Protein AF-A0A7W0PL21-F1 (afdb_monomer_lite)

Sequence (213 aa):
MTLGLHPDAVAAAREHTDRRKAAAWACLAGLGQGAIVLFGHLAFPYVRNLLLGPAYLLLLPAIAHLQLRHAGVRGSGATLGTITGVAALLLGVGGELNVDAQPAALFALGMWWWTIGKLWAETGVLSAAFGGLTAGAGTLALLASFVASGLAPLTALNPGIPDLALWDASRCALAAWSVILGLALYRSPGRLPSGRPEAQRANESEEHISLTR

Secondary structure (DSSP, 8-state):
------HHHHHHHHHHHHHHHHHHHHHHHHHHHHHHHHHTTTS-HHHHHHHHHHHHHTTHHHHHHHHHHHHTT-HHHHHHHHHHHHHHHHHHHHHHH-GGGHHHHHHHHHHHHHHHHHHHHHH-SS-HHHHHHHHHHHHHHHHHHHHHHHHHHHHHH-TTSPPP-HHHHHHHHHHHHHHHHHHHHHHSPP-------HHHHHHHHHHHHHTT-

pLDDT: mean 83.42, std 13.41, range [41.03, 97.12]

Structure (mmCIF, N/CA/C/O backbone):
data_AF-A0A7W0PL21-F1
#
_entry.id   AF-A0A7W0PL21-F1
#
loop_
_atom_site.group_PDB
_atom_site.id
_atom_site.type_symbol
_atom_site.l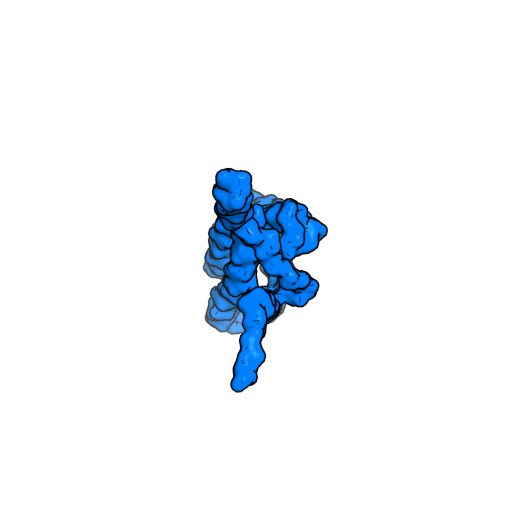abel_atom_id
_atom_site.label_alt_id
_atom_site.label_comp_id
_atom_site.label_asym_id
_atom_site.label_entity_id
_atom_site.label_seq_id
_atom_site.pdbx_PDB_ins_code
_atom_site.Cartn_x
_atom_site.Cartn_y
_atom_site.Cartn_z
_atom_site.occupancy
_atom_site.B_iso_or_equiv
_atom_site.auth_seq_id
_atom_site.auth_comp_id
_atom_site.auth_asym_id
_atom_site.auth_atom_id
_atom_site.pdbx_PDB_model_num
ATOM 1 N N . MET A 1 1 ? -44.825 12.612 13.507 1.00 41.03 1 MET A N 1
ATOM 2 C CA . MET A 1 1 ? -44.293 11.673 14.517 1.00 41.03 1 MET A CA 1
ATOM 3 C C . MET A 1 1 ? -43.038 11.029 13.936 1.00 41.03 1 MET A C 1
ATOM 5 O O . MET A 1 1 ? -43.090 9.958 13.350 1.00 41.03 1 MET A O 1
ATOM 9 N N . THR A 1 2 ? -41.920 11.751 13.953 1.00 46.31 2 THR A N 1
ATOM 10 C CA . THR A 1 2 ? -40.625 11.224 13.511 1.00 46.31 2 THR A CA 1
ATOM 11 C C . THR A 1 2 ? -40.075 10.386 14.652 1.00 46.31 2 THR A C 1
ATOM 13 O O . THR A 1 2 ? -39.764 10.935 15.705 1.00 46.31 2 THR A O 1
ATOM 16 N N . LEU A 1 3 ? -40.019 9.065 14.467 1.00 51.22 3 LEU A N 1
ATOM 17 C CA . LEU A 1 3 ? -39.272 8.162 15.340 1.00 51.22 3 LEU A CA 1
ATOM 18 C C . LEU A 1 3 ? -37.835 8.696 15.418 1.00 51.22 3 LEU A C 1
ATOM 20 O O . LEU A 1 3 ? -37.060 8.551 14.474 1.00 51.22 3 LEU A O 1
ATOM 24 N N . GLY A 1 4 ? -37.522 9.409 16.500 1.00 52.78 4 GLY A N 1
ATOM 25 C CA . GLY A 1 4 ? -36.193 9.939 16.755 1.00 52.78 4 GLY A CA 1
ATOM 26 C C . GLY A 1 4 ? -35.267 8.763 16.999 1.00 52.78 4 GLY A C 1
ATOM 27 O O . GLY A 1 4 ? -35.241 8.215 18.097 1.00 52.78 4 GLY A O 1
ATOM 28 N N . LEU A 1 5 ? -34.557 8.327 15.959 1.00 61.12 5 LEU A N 1
ATOM 29 C CA . LEU A 1 5 ? -33.480 7.361 16.114 1.00 61.12 5 LEU A CA 1
ATOM 30 C C . LEU A 1 5 ? -32.494 7.921 17.141 1.00 61.12 5 LEU A C 1
ATOM 32 O O . LEU A 1 5 ? -32.051 9.064 17.015 1.00 61.12 5 LEU A O 1
ATOM 36 N N . HIS A 1 6 ? -32.177 7.110 18.151 1.00 74.81 6 HIS A N 1
ATOM 37 C CA . HIS A 1 6 ? -31.175 7.433 19.161 1.00 74.81 6 HIS A CA 1
ATOM 38 C C . HIS A 1 6 ? -29.892 7.917 18.455 1.00 74.81 6 HIS A C 1
ATOM 40 O O . HIS A 1 6 ? -29.499 7.294 17.460 1.00 74.81 6 HIS A O 1
ATOM 46 N N . PRO A 1 7 ? -29.233 8.998 18.910 1.00 76.69 7 PRO A N 1
ATOM 47 C CA . PRO A 1 7 ? -28.048 9.557 18.247 1.00 76.69 7 PRO A CA 1
ATOM 48 C C . PRO A 1 7 ? -26.963 8.500 17.975 1.00 76.69 7 PRO A C 1
ATOM 50 O O . PRO A 1 7 ? -26.335 8.508 16.915 1.00 76.69 7 PRO A O 1
ATOM 53 N N . ASP A 1 8 ? -26.839 7.514 18.863 1.00 75.75 8 ASP A N 1
ATOM 54 C CA . ASP A 1 8 ? -25.914 6.385 18.716 1.00 75.75 8 ASP A CA 1
ATOM 55 C C . ASP A 1 8 ? -26.261 5.457 17.541 1.00 75.75 8 ASP A C 1
ATOM 57 O O . ASP A 1 8 ? -25.369 4.947 16.863 1.00 75.75 8 ASP A O 1
ATOM 61 N N . ALA A 1 9 ? -27.550 5.267 17.242 1.00 77.50 9 ALA A N 1
ATOM 62 C CA . ALA A 1 9 ? -27.993 4.469 16.100 1.00 77.50 9 ALA A CA 1
ATOM 63 C C . ALA A 1 9 ? -27.653 5.164 14.771 1.00 77.50 9 ALA A C 1
ATOM 65 O O . ALA A 1 9 ? -27.251 4.512 13.805 1.00 77.50 9 ALA A O 1
ATOM 66 N N . VAL A 1 10 ? -27.753 6.498 14.732 1.00 80.62 10 VAL A N 1
ATOM 67 C CA . VAL A 1 10 ? -27.362 7.304 13.565 1.00 80.62 10 VAL A CA 1
ATOM 68 C C . VAL A 1 10 ? -25.843 7.280 13.374 1.00 80.62 10 VAL A C 1
ATOM 70 O O . VAL A 1 10 ? -25.373 7.127 12.244 1.00 80.62 10 VAL A O 1
ATOM 73 N N . ALA A 1 11 ? -25.071 7.377 14.459 1.00 79.12 11 ALA A N 1
ATOM 74 C CA . ALA A 1 11 ? -23.613 7.284 14.421 1.00 79.12 11 ALA A CA 1
ATOM 75 C C . ALA A 1 11 ? -23.137 5.906 13.926 1.00 79.12 11 ALA A C 1
ATOM 77 O O . ALA A 1 11 ? -22.321 5.834 13.005 1.00 79.12 11 ALA A O 1
ATOM 78 N N . ALA A 1 12 ? -23.714 4.817 14.445 1.00 78.19 12 ALA A N 1
ATOM 79 C CA . ALA A 1 12 ? -23.391 3.454 14.020 1.00 78.19 12 ALA A CA 1
ATOM 80 C C . ALA A 1 12 ? -23.727 3.199 12.538 1.00 78.19 12 ALA A C 1
ATOM 82 O O . ALA A 1 12 ? -22.950 2.572 11.812 1.00 78.19 12 ALA A O 1
ATOM 83 N N . ALA A 1 13 ? -24.863 3.715 12.054 1.00 81.38 13 ALA A N 1
ATOM 84 C CA . ALA A 1 13 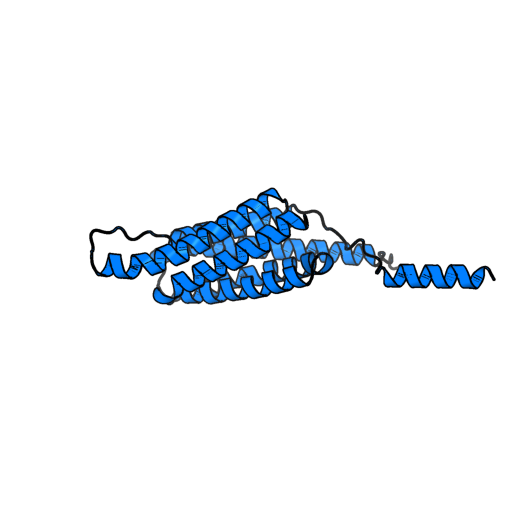? -25.254 3.594 10.650 1.00 81.38 13 ALA A CA 1
ATOM 85 C C . ALA A 1 13 ? -24.300 4.350 9.703 1.00 81.38 13 ALA A C 1
ATOM 87 O O . ALA A 1 13 ? -23.978 3.854 8.615 1.00 81.38 13 ALA A O 1
ATOM 88 N N . ARG A 1 14 ? -23.811 5.528 10.119 1.00 83.69 14 ARG A N 1
ATOM 89 C CA . ARG A 1 14 ? -22.794 6.290 9.376 1.00 83.69 14 ARG A CA 1
ATOM 90 C C . ARG A 1 14 ? -21.457 5.558 9.347 1.00 83.69 14 ARG A C 1
ATOM 92 O O . ARG A 1 14 ? -20.938 5.334 8.258 1.00 83.69 14 ARG A O 1
ATOM 99 N N . GLU A 1 15 ? -20.968 5.084 10.495 1.00 83.25 15 GLU A N 1
ATOM 100 C CA . GLU A 1 15 ? -19.716 4.315 10.581 1.00 83.25 15 GLU A CA 1
ATOM 101 C C . GLU A 1 15 ? -19.746 3.089 9.654 1.00 83.25 15 GLU A C 1
ATOM 103 O O . GLU A 1 15 ? -18.799 2.829 8.909 1.00 83.25 15 GLU A O 1
ATOM 108 N N . HIS A 1 16 ? -20.863 2.355 9.642 1.00 84.44 16 HIS A N 1
ATOM 109 C CA . HIS A 1 16 ? -21.042 1.195 8.767 1.00 84.44 16 HIS A CA 1
ATOM 110 C C . HIS A 1 16 ? -21.011 1.564 7.279 1.00 84.44 16 HIS A C 1
ATOM 112 O O . HIS A 1 16 ? -20.417 0.850 6.465 1.00 84.44 16 HIS A O 1
ATOM 118 N N . THR A 1 17 ? -21.627 2.690 6.916 1.00 87.44 17 THR A N 1
ATOM 119 C CA . THR A 1 17 ? -21.634 3.201 5.539 1.00 87.44 17 THR A CA 1
ATOM 120 C C . THR A 1 17 ? -20.235 3.630 5.102 1.00 87.44 17 THR A C 1
ATOM 122 O O . THR A 1 17 ? -19.786 3.253 4.017 1.00 87.44 17 THR A O 1
ATOM 125 N N . ASP A 1 18 ? -19.521 4.362 5.953 1.00 88.12 18 ASP A N 1
ATOM 126 C CA . ASP A 1 18 ? -18.174 4.852 5.664 1.00 88.12 18 ASP A CA 1
ATOM 127 C C . ASP A 1 18 ? -17.173 3.702 5.553 1.00 88.12 18 ASP A C 1
ATOM 129 O O . ASP A 1 18 ? -16.357 3.678 4.630 1.00 88.12 18 ASP A O 1
ATOM 133 N N . ARG A 1 19 ? -17.307 2.675 6.401 1.00 88.94 19 ARG A N 1
ATOM 134 C CA . ARG A 1 19 ? -16.504 1.449 6.311 1.00 88.94 19 ARG A CA 1
ATOM 135 C C . ARG A 1 19 ? -16.720 0.714 4.992 1.00 88.94 19 ARG A C 1
ATOM 137 O O . ARG A 1 19 ? -15.756 0.281 4.367 1.00 88.94 19 ARG A O 1
ATOM 144 N N . ARG A 1 20 ? -17.972 0.570 4.544 1.00 90.75 20 ARG A N 1
ATOM 145 C CA . ARG A 1 20 ? -18.289 -0.088 3.263 1.00 90.75 20 ARG A CA 1
ATOM 146 C C . ARG A 1 20 ? -17.730 0.680 2.071 1.00 90.75 20 ARG A C 1
ATOM 148 O O . ARG A 1 20 ? -17.204 0.058 1.154 1.00 90.75 20 ARG A O 1
ATOM 155 N N . LYS A 1 21 ? -17.802 2.013 2.098 1.00 91.12 21 LYS A N 1
ATOM 156 C CA . LYS A 1 21 ? -17.182 2.860 1.072 1.00 91.12 21 LYS A CA 1
ATOM 157 C C . LYS A 1 21 ? -15.665 2.689 1.071 1.00 91.12 21 LYS A C 1
ATOM 159 O O . LYS A 1 21 ? -15.096 2.430 0.020 1.00 91.12 21 LYS A O 1
ATOM 164 N N . ALA A 1 22 ? -15.022 2.760 2.236 1.00 91.81 22 ALA A N 1
ATOM 165 C CA . ALA A 1 22 ? -13.583 2.542 2.371 1.00 91.81 22 ALA A CA 1
ATOM 166 C C . ALA A 1 22 ? -13.154 1.157 1.854 1.00 91.81 22 ALA A C 1
ATOM 168 O O . ALA A 1 22 ? -12.173 1.052 1.123 1.00 91.81 22 ALA A O 1
ATOM 169 N N . ALA A 1 23 ? -13.924 0.111 2.169 1.00 92.88 23 ALA A N 1
ATOM 170 C CA . ALA A 1 23 ? -13.702 -1.240 1.663 1.00 92.88 23 ALA A CA 1
ATOM 171 C C . ALA A 1 23 ? -13.807 -1.316 0.131 1.00 92.88 23 ALA A C 1
ATOM 173 O O . ALA A 1 23 ? -12.940 -1.900 -0.515 1.00 92.88 23 ALA A O 1
ATOM 174 N N . ALA A 1 24 ? -14.842 -0.702 -0.452 1.00 94.25 24 ALA A N 1
ATOM 175 C CA . ALA A 1 24 ? -15.025 -0.656 -1.899 1.00 94.25 24 ALA A CA 1
ATOM 176 C C . ALA A 1 24 ? -13.866 0.074 -2.590 1.00 94.25 24 ALA A C 1
ATOM 178 O O . ALA A 1 24 ? -13.326 -0.432 -3.570 1.00 94.25 24 ALA A O 1
ATOM 179 N N . TRP A 1 25 ? -13.439 1.215 -2.045 1.00 95.12 25 TRP A N 1
ATOM 180 C CA . TRP A 1 25 ? -12.309 1.975 -2.574 1.00 95.12 25 TRP A CA 1
ATOM 181 C C . TRP A 1 25 ? -10.986 1.208 -2.485 1.00 95.12 25 TRP A C 1
ATOM 183 O O . TRP A 1 25 ? -10.252 1.175 -3.467 1.00 95.12 25 TRP A O 1
ATOM 193 N N . ALA A 1 26 ? -10.719 0.510 -1.376 1.00 93.56 26 ALA A N 1
ATOM 194 C CA . ALA A 1 26 ? -9.540 -0.350 -1.248 1.00 93.56 26 ALA A CA 1
ATOM 195 C C . ALA A 1 26 ? -9.536 -1.491 -2.283 1.00 93.56 26 ALA A C 1
ATOM 197 O O . ALA A 1 26 ? -8.518 -1.737 -2.930 1.00 93.56 26 ALA A O 1
ATOM 198 N N . CYS A 1 27 ? -10.682 -2.147 -2.499 1.00 94.56 27 CYS A N 1
ATOM 199 C CA . CYS A 1 27 ? -10.810 -3.170 -3.537 1.00 94.56 27 CYS A CA 1
ATOM 200 C C . CYS A 1 27 ? -10.599 -2.591 -4.941 1.00 94.56 27 CYS A C 1
ATOM 202 O O . CYS A 1 27 ? -9.870 -3.180 -5.732 1.00 94.56 27 CYS A O 1
ATOM 204 N N . LEU A 1 28 ? -11.206 -1.440 -5.253 1.00 93.50 28 LEU A N 1
ATOM 205 C CA . LEU A 1 28 ? -11.038 -0.772 -6.546 1.00 93.50 28 LEU A CA 1
ATOM 206 C C . LEU A 1 28 ? -9.585 -0.359 -6.788 1.00 93.50 28 LEU A C 1
ATOM 208 O O . LEU A 1 28 ? -9.090 -0.533 -7.898 1.00 93.50 28 LEU A O 1
ATOM 212 N N . ALA A 1 29 ? -8.890 0.125 -5.758 1.00 92.56 29 ALA A N 1
ATOM 213 C CA . ALA A 1 29 ? -7.469 0.432 -5.843 1.00 92.56 29 ALA A CA 1
ATOM 214 C C . ALA A 1 29 ? -6.644 -0.824 -6.152 1.00 92.56 29 ALA A C 1
ATOM 216 O O . ALA A 1 29 ? -5.856 -0.819 -7.094 1.00 92.56 29 ALA A O 1
ATOM 217 N N . GLY A 1 30 ? -6.883 -1.923 -5.428 1.00 91.38 30 GLY A N 1
ATOM 218 C CA . GLY A 1 30 ? -6.182 -3.187 -5.656 1.00 91.38 30 GLY A CA 1
ATOM 219 C C . GLY A 1 30 ? -6.440 -3.779 -7.042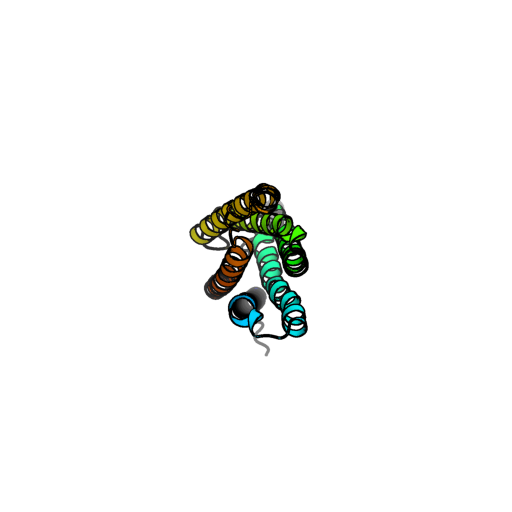 1.00 91.38 30 GLY A C 1
ATOM 220 O O . GLY A 1 30 ? -5.506 -4.212 -7.712 1.00 91.38 30 GLY A O 1
ATOM 221 N N . LEU A 1 31 ? -7.688 -3.739 -7.517 1.00 92.50 31 LEU A N 1
ATOM 222 C CA . LEU A 1 31 ? -8.041 -4.174 -8.870 1.00 92.50 31 LEU A CA 1
ATOM 223 C C . LEU A 1 31 ? -7.428 -3.266 -9.942 1.00 92.50 31 LEU A C 1
ATOM 225 O O . LEU A 1 31 ? -6.925 -3.770 -10.941 1.00 92.50 31 LEU A O 1
ATOM 229 N N . GLY A 1 32 ? -7.433 -1.947 -9.733 1.00 89.81 32 GLY A N 1
ATOM 230 C CA . GLY A 1 32 ? -6.819 -0.984 -10.646 1.00 89.81 32 GLY A CA 1
ATOM 231 C C . GLY A 1 32 ? -5.308 -1.181 -10.757 1.00 89.81 32 GLY A C 1
ATOM 232 O O . GLY A 1 32 ? -4.780 -1.290 -11.860 1.00 89.81 32 GLY A O 1
ATOM 233 N N . GLN A 1 33 ? -4.622 -1.316 -9.621 1.00 88.56 33 GLN A N 1
ATOM 234 C CA . GLN A 1 33 ? -3.190 -1.621 -9.569 1.00 88.56 33 GLN A CA 1
ATOM 235 C C . GLN A 1 33 ? -2.885 -2.976 -10.220 1.00 88.56 33 GLN A C 1
ATOM 237 O O . GLN A 1 33 ? -1.992 -3.067 -11.058 1.00 88.56 33 GLN A O 1
ATOM 242 N N . GLY A 1 34 ? -3.665 -4.016 -9.909 1.00 88.19 34 GLY A N 1
ATOM 243 C CA . GLY A 1 34 ? -3.509 -5.341 -10.510 1.00 88.19 34 GLY A CA 1
ATOM 244 C C . GLY A 1 34 ? -3.717 -5.335 -12.026 1.00 88.19 34 GLY A C 1
ATOM 245 O O . GLY A 1 34 ? -2.941 -5.947 -12.755 1.00 88.19 34 GLY A O 1
ATOM 246 N N . ALA A 1 35 ? -4.708 -4.591 -12.522 1.00 87.69 35 ALA A N 1
ATOM 247 C CA . ALA A 1 35 ? -4.938 -4.430 -13.954 1.00 87.69 35 ALA A CA 1
ATOM 248 C C . ALA A 1 35 ? -3.765 -3.721 -14.647 1.00 87.69 35 ALA A C 1
ATOM 250 O O . ALA A 1 35 ? -3.375 -4.120 -15.742 1.00 87.69 35 ALA A O 1
ATOM 251 N N . ILE A 1 36 ? -3.166 -2.714 -14.004 1.00 86.19 36 ILE A N 1
ATOM 252 C CA . ILE A 1 36 ? -1.974 -2.036 -14.529 1.00 86.19 36 ILE A CA 1
ATOM 253 C C . ILE A 1 36 ? -0.780 -2.994 -14.582 1.00 86.19 36 ILE A C 1
ATOM 255 O O . ILE A 1 36 ? -0.072 -3.016 -15.585 1.00 86.19 36 ILE A O 1
ATOM 259 N N . VAL A 1 37 ? -0.574 -3.822 -13.558 1.00 86.12 37 VAL A N 1
ATOM 260 C CA . VAL A 1 37 ? 0.514 -4.810 -13.551 1.00 86.12 37 VAL A CA 1
ATOM 261 C C . VAL A 1 37 ? 0.323 -5.863 -14.648 1.00 86.12 37 VAL A C 1
ATOM 263 O O . VAL A 1 37 ? 1.256 -6.156 -15.391 1.00 86.12 37 VAL A O 1
ATOM 266 N N . LEU A 1 38 ? -0.887 -6.410 -14.787 1.00 86.06 38 LEU A N 1
ATOM 267 C CA . LEU A 1 38 ? -1.164 -7.508 -15.717 1.00 86.06 38 LEU A CA 1
ATOM 268 C C . LEU A 1 38 ? -1.272 -7.050 -17.175 1.00 86.06 38 LEU A C 1
ATOM 270 O O . LEU A 1 38 ? -0.775 -7.728 -18.071 1.00 86.06 38 LEU A O 1
ATOM 274 N N . PHE A 1 39 ? -1.910 -5.907 -17.426 1.00 83.81 39 PHE A N 1
ATOM 275 C CA . PHE A 1 39 ? -2.270 -5.455 -18.776 1.00 83.81 39 PHE A CA 1
ATOM 276 C C . PHE A 1 39 ? -1.575 -4.156 -19.190 1.00 83.81 39 PHE A C 1
ATOM 278 O O . PHE A 1 39 ? -1.726 -3.716 -20.328 1.00 83.81 39 PHE A O 1
ATOM 285 N N . GLY A 1 40 ? -0.785 -3.533 -18.311 1.00 77.44 40 GLY A N 1
ATOM 286 C CA . GLY A 1 40 ? -0.135 -2.250 -18.591 1.00 77.44 40 GLY A CA 1
ATOM 287 C C . GLY A 1 40 ? 0.865 -2.291 -19.745 1.00 77.44 40 GLY A C 1
ATOM 288 O O . GLY A 1 40 ? 1.127 -1.252 -20.341 1.00 77.44 40 GLY A O 1
ATOM 289 N N . HIS A 1 41 ? 1.387 -3.472 -20.091 1.00 79.06 41 HIS A N 1
ATOM 290 C CA . HIS A 1 41 ? 2.249 -3.673 -21.259 1.00 79.06 41 HIS A CA 1
ATOM 291 C C . HIS A 1 41 ? 1.476 -3.675 -22.592 1.00 79.06 41 HIS A C 1
ATOM 293 O O . HIS A 1 41 ? 2.073 -3.436 -23.637 1.00 79.06 41 HIS A O 1
ATOM 299 N N . LEU A 1 42 ? 0.160 -3.923 -22.561 1.00 82.81 42 LEU A N 1
ATOM 300 C CA . LEU A 1 42 ? -0.726 -3.904 -23.735 1.00 82.81 42 LEU A CA 1
ATOM 301 C C . LEU A 1 42 ? -1.331 -2.516 -23.986 1.00 82.81 42 LEU A C 1
ATOM 303 O O . LEU A 1 42 ? -1.826 -2.238 -25.077 1.00 82.81 42 LEU A O 1
ATOM 307 N N . ALA A 1 43 ? -1.332 -1.652 -22.969 1.00 79.81 43 ALA A N 1
ATOM 308 C CA . ALA A 1 43 ? -1.883 -0.309 -23.047 1.00 79.81 43 ALA A CA 1
ATOM 309 C C . ALA A 1 43 ? -0.865 0.684 -23.620 1.00 79.81 43 ALA A C 1
ATOM 311 O O . ALA A 1 43 ? 0.339 0.586 -23.378 1.00 79.81 43 ALA A O 1
ATOM 312 N N . PHE A 1 44 ? -1.358 1.715 -24.313 1.00 80.88 44 PHE A N 1
ATOM 313 C CA . PHE A 1 44 ? -0.500 2.828 -24.700 1.00 80.88 44 PHE A CA 1
ATOM 314 C C . PHE A 1 44 ? 0.128 3.491 -23.456 1.00 80.88 44 PHE A C 1
ATOM 316 O O . PHE A 1 44 ? -0.579 3.706 -22.462 1.00 80.88 44 PHE A O 1
ATOM 323 N N . PRO A 1 45 ? 1.415 3.894 -23.506 1.00 80.00 45 PRO A N 1
ATOM 324 C CA . PRO A 1 45 ? 2.126 4.450 -22.351 1.00 80.00 45 PRO A CA 1
ATOM 325 C C . PRO A 1 45 ? 1.413 5.633 -21.682 1.00 80.00 45 PRO A C 1
ATOM 327 O O . PRO A 1 45 ? 1.395 5.732 -20.457 1.00 80.00 45 PRO A O 1
ATOM 330 N N . TYR A 1 46 ? 0.769 6.506 -22.465 1.00 79.69 46 TYR A N 1
ATOM 331 C CA . TYR A 1 46 ? 0.034 7.659 -21.935 1.00 79.69 46 TYR A CA 1
ATOM 332 C C . TYR A 1 46 ? -1.230 7.250 -21.161 1.00 79.69 46 TYR A C 1
ATOM 334 O O . TYR A 1 46 ? -1.523 7.840 -20.124 1.00 79.69 46 TYR A O 1
ATOM 342 N N . VAL A 1 47 ? -1.948 6.212 -21.609 1.00 79.75 47 VAL A N 1
ATOM 343 C CA . VAL A 1 47 ? -3.131 5.677 -20.909 1.00 79.75 47 VAL A CA 1
ATOM 344 C C . VAL A 1 47 ? -2.708 5.020 -19.603 1.00 79.75 47 VAL A C 1
ATOM 346 O O . VAL A 1 47 ? -3.305 5.275 -18.561 1.00 79.75 47 VAL A O 1
ATOM 349 N N . ARG A 1 48 ? -1.639 4.219 -19.638 1.00 81.69 48 ARG A N 1
ATOM 350 C CA . ARG A 1 48 ? -1.071 3.595 -18.440 1.00 81.69 48 ARG A CA 1
ATOM 351 C C . ARG A 1 48 ? -0.692 4.649 -17.397 1.00 81.69 48 ARG A C 1
ATOM 353 O O . ARG A 1 48 ? -1.108 4.546 -16.247 1.00 81.69 48 ARG A O 1
ATOM 360 N N . ASN A 1 49 ? 0.040 5.686 -17.804 1.00 80.69 49 ASN A N 1
ATOM 361 C CA . ASN A 1 49 ? 0.481 6.755 -16.906 1.00 80.69 49 ASN A CA 1
ATOM 362 C C . ASN A 1 49 ? -0.691 7.580 -16.349 1.00 80.69 49 ASN A C 1
ATOM 364 O O . ASN A 1 49 ? -0.662 7.960 -15.180 1.00 80.69 49 ASN A O 1
ATOM 368 N N . LEU A 1 50 ? -1.747 7.796 -17.142 1.00 82.06 50 LEU A N 1
ATOM 369 C CA . LEU A 1 50 ? -2.975 8.448 -16.679 1.00 82.06 50 LEU A CA 1
ATOM 370 C C . LEU A 1 50 ? -3.699 7.629 -15.598 1.00 82.06 50 LEU A C 1
ATOM 372 O O . LEU A 1 50 ? -4.275 8.210 -14.683 1.00 82.06 50 LEU A O 1
ATOM 376 N N . LEU A 1 51 ? -3.675 6.296 -15.692 1.00 83.62 51 LEU A N 1
ATOM 377 C CA . LEU A 1 51 ? -4.367 5.396 -14.762 1.00 83.62 51 LEU A CA 1
ATOM 378 C C . LEU A 1 51 ? -3.578 5.113 -13.475 1.00 83.62 51 LEU A C 1
ATOM 380 O O . LEU A 1 51 ? -4.187 4.808 -12.449 1.00 83.62 51 LEU A O 1
ATOM 384 N N . LEU A 1 52 ? -2.249 5.255 -13.506 1.00 83.06 52 LEU A N 1
ATOM 385 C CA . LEU A 1 52 ? -1.363 5.010 -12.364 1.00 83.06 52 LEU A CA 1
ATOM 386 C C . LEU A 1 52 ? -1.697 5.892 -11.155 1.00 83.06 52 LEU A C 1
ATOM 388 O O . LEU A 1 52 ? -1.983 5.374 -10.078 1.00 83.06 52 LEU A O 1
ATOM 392 N N . GLY A 1 53 ? -1.723 7.214 -11.334 1.00 83.56 53 GLY A N 1
ATOM 393 C CA . GLY A 1 53 ? -2.033 8.157 -10.253 1.00 83.56 53 GLY A CA 1
ATOM 394 C C . GLY A 1 53 ? -3.363 7.843 -9.551 1.00 83.56 53 GLY A C 1
ATOM 395 O O . GLY A 1 53 ? -3.367 7.615 -8.339 1.00 83.56 53 GLY A O 1
ATOM 396 N N . PRO A 1 54 ? -4.487 7.755 -10.290 1.00 86.38 54 PRO A N 1
ATOM 397 C CA . PRO A 1 54 ? -5.772 7.348 -9.737 1.00 86.38 54 PRO A CA 1
ATOM 398 C C . PRO A 1 54 ? -5.705 6.012 -8.994 1.00 86.38 54 PRO A C 1
ATOM 400 O O . PRO A 1 54 ? -6.167 5.945 -7.861 1.00 86.38 54 PRO A O 1
ATOM 403 N N . ALA A 1 55 ? -5.086 4.972 -9.562 1.00 86.44 55 ALA A N 1
ATOM 404 C CA . ALA A 1 55 ? -5.028 3.652 -8.931 1.00 86.44 55 ALA A CA 1
ATOM 405 C C . ALA A 1 55 ? -4.368 3.676 -7.539 1.00 86.44 55 ALA A C 1
ATOM 407 O O . ALA A 1 55 ? -4.849 3.008 -6.624 1.00 86.44 55 ALA A O 1
ATOM 408 N N . TYR A 1 56 ? -3.320 4.484 -7.344 1.00 87.25 56 TYR A N 1
ATOM 409 C CA . TYR A 1 56 ? -2.721 4.708 -6.023 1.00 87.25 56 TYR A CA 1
ATOM 410 C C . TYR A 1 56 ? -3.605 5.580 -5.121 1.00 87.25 56 TYR A C 1
ATOM 412 O O . TYR A 1 56 ? -3.831 5.242 -3.959 1.00 87.25 56 TYR A O 1
ATOM 420 N N . LEU A 1 57 ? -4.151 6.683 -5.637 1.00 88.94 57 LEU A N 1
ATOM 421 C CA . LEU A 1 57 ? -4.949 7.627 -4.845 1.00 88.94 57 LEU A CA 1
ATOM 422 C C . LEU A 1 57 ? -6.297 7.053 -4.385 1.00 88.94 57 LEU A C 1
ATOM 424 O O . LEU A 1 57 ? -6.836 7.501 -3.374 1.00 88.94 57 LEU A O 1
ATOM 428 N N . LEU A 1 58 ? -6.813 6.020 -5.054 1.00 92.31 58 LEU A N 1
ATOM 429 C CA . LEU A 1 58 ? -8.003 5.284 -4.621 1.00 92.31 58 LEU A CA 1
ATOM 430 C C . LEU A 1 58 ? -7.829 4.586 -3.257 1.00 92.31 58 LEU A C 1
ATOM 432 O O . LEU A 1 58 ? -8.829 4.226 -2.639 1.00 92.31 58 LEU A O 1
ATOM 436 N N . LEU A 1 59 ? -6.602 4.440 -2.739 1.00 91.38 59 LEU A N 1
ATOM 437 C CA . LEU A 1 59 ? -6.363 3.980 -1.364 1.00 91.38 59 LEU A CA 1
ATOM 438 C C . LEU A 1 59 ? -6.602 5.065 -0.303 1.00 91.38 59 LEU A C 1
ATOM 440 O O . LEU A 1 59 ? -6.809 4.725 0.864 1.00 91.38 59 LEU A O 1
ATOM 444 N N . LEU A 1 60 ? -6.620 6.354 -0.666 1.00 90.94 60 LEU A N 1
ATOM 445 C CA . LEU A 1 60 ? -6.767 7.454 0.296 1.00 90.94 60 LEU A CA 1
ATOM 446 C C . LEU A 1 60 ? -8.028 7.355 1.171 1.00 90.94 60 LEU A C 1
ATOM 448 O O . LEU A 1 60 ? -7.900 7.536 2.383 1.00 90.94 60 LEU A O 1
ATOM 452 N N . PRO A 1 61 ? -9.225 7.019 0.645 1.00 89.12 61 PRO A N 1
ATOM 453 C CA . PRO A 1 61 ? -10.410 6.836 1.480 1.00 89.12 61 PRO A CA 1
ATOM 454 C C . PRO A 1 61 ? -10.239 5.728 2.529 1.00 89.12 61 PRO A C 1
ATOM 456 O O . PRO A 1 61 ? -10.741 5.852 3.646 1.00 89.12 61 PRO A O 1
ATOM 459 N N . ALA A 1 62 ? -9.506 4.658 2.200 1.00 89.75 62 ALA A N 1
ATOM 460 C CA . ALA A 1 62 ? -9.223 3.577 3.139 1.00 89.75 62 ALA A CA 1
ATOM 461 C C . ALA A 1 62 ? -8.237 4.018 4.229 1.00 89.75 62 ALA A C 1
ATOM 463 O O . ALA A 1 62 ? -8.470 3.743 5.406 1.00 89.75 62 ALA A O 1
ATOM 464 N N . ILE A 1 63 ? -7.188 4.763 3.862 1.00 90.31 63 ILE A N 1
ATOM 465 C CA . ILE A 1 63 ? -6.232 5.351 4.815 1.00 90.31 63 ILE A CA 1
ATOM 466 C C . ILE A 1 63 ? -6.950 6.318 5.763 1.00 90.31 63 ILE A C 1
ATOM 468 O O . ILE A 1 63 ? -6.801 6.210 6.979 1.00 90.31 63 ILE A O 1
ATOM 472 N N . ALA A 1 64 ? -7.785 7.212 5.230 1.00 89.00 64 ALA A N 1
ATOM 473 C CA . ALA A 1 64 ? -8.555 8.164 6.025 1.00 89.00 64 ALA A CA 1
ATOM 474 C C . ALA A 1 64 ? -9.511 7.461 7.003 1.00 89.00 64 ALA A C 1
ATOM 476 O O . ALA A 1 64 ? -9.627 7.854 8.163 1.00 89.00 64 ALA A O 1
ATOM 477 N N . HIS A 1 65 ? -10.164 6.380 6.572 1.00 89.25 65 HIS A N 1
ATOM 478 C CA . HIS A 1 65 ? -11.014 5.593 7.460 1.00 89.25 65 HIS A CA 1
ATOM 479 C C . HIS A 1 65 ? -10.208 4.905 8.575 1.00 89.25 65 HIS A C 1
ATOM 481 O O . HIS A 1 65 ? -10.615 4.917 9.738 1.00 89.25 65 HIS A O 1
ATOM 487 N N . LEU A 1 66 ? -9.041 4.341 8.250 1.00 86.94 66 LEU A N 1
ATOM 488 C CA . LEU A 1 66 ? -8.145 3.726 9.233 1.00 86.94 66 LEU A CA 1
ATOM 489 C C . LEU A 1 66 ? -7.609 4.746 10.244 1.00 86.94 66 LEU A C 1
ATOM 491 O O . LEU A 1 66 ? -7.536 4.418 11.427 1.00 86.94 66 LEU A O 1
ATOM 495 N N . GLN A 1 67 ? -7.306 5.975 9.811 1.00 89.25 67 GLN A N 1
ATOM 496 C CA . GLN A 1 67 ? -6.919 7.080 10.693 1.00 89.25 67 GLN A CA 1
ATOM 497 C C . GLN A 1 67 ? -7.970 7.315 11.775 1.00 89.25 67 GLN A C 1
ATOM 499 O O . GLN A 1 67 ? -7.636 7.356 12.955 1.00 89.25 67 GLN A O 1
ATOM 504 N N . LEU A 1 68 ? -9.242 7.431 11.382 1.00 86.75 68 LEU A N 1
ATOM 505 C CA . LEU A 1 68 ? -10.342 7.681 12.314 1.00 86.75 68 LEU A CA 1
ATOM 506 C C . LEU A 1 68 ? -10.503 6.539 13.324 1.00 86.75 68 LEU A C 1
ATOM 508 O O . LEU A 1 68 ? -10.661 6.793 14.516 1.00 86.75 68 LEU A O 1
ATOM 512 N N . ARG A 1 69 ? -10.407 5.281 12.872 1.00 83.69 69 ARG A N 1
ATOM 513 C CA . ARG A 1 69 ? -10.520 4.113 13.766 1.00 83.69 69 ARG A CA 1
ATOM 514 C C . ARG A 1 69 ? -9.355 4.016 14.745 1.00 83.69 69 ARG A C 1
ATOM 516 O O . ARG A 1 69 ? -9.558 3.684 15.909 1.00 83.69 69 ARG A O 1
ATOM 523 N N . HIS A 1 70 ? -8.143 4.305 14.283 1.00 84.31 70 HIS A N 1
ATOM 524 C CA . HIS A 1 70 ? -6.945 4.243 15.117 1.00 84.31 70 HIS A CA 1
ATOM 525 C C . HIS A 1 70 ? -6.807 5.435 16.051 1.00 84.31 70 HIS A C 1
ATOM 527 O O . HIS A 1 70 ? -6.294 5.269 17.154 1.00 84.31 70 HIS A O 1
ATOM 533 N N . ALA A 1 71 ? -7.292 6.616 15.667 1.00 84.94 71 ALA A N 1
ATOM 534 C CA . ALA A 1 71 ? -7.231 7.808 16.506 1.00 84.94 71 ALA A CA 1
ATOM 535 C C . ALA A 1 71 ? -7.938 7.611 17.857 1.00 84.94 71 ALA A C 1
ATOM 537 O O . ALA A 1 71 ? -7.464 8.125 18.866 1.00 84.94 71 ALA A O 1
ATOM 538 N N . GLY A 1 72 ? -9.008 6.807 17.889 1.00 77.88 72 GLY A N 1
ATOM 539 C CA . GLY A 1 72 ? -9.737 6.475 19.116 1.00 77.88 72 GLY A CA 1
ATOM 540 C C . GLY A 1 72 ? -9.003 5.539 20.084 1.00 77.88 72 GLY A C 1
ATOM 541 O O . GLY A 1 72 ? -9.439 5.404 21.221 1.00 77.88 72 GLY A O 1
ATOM 542 N N . VAL A 1 73 ? -7.908 4.894 19.662 1.00 84.31 73 VAL A N 1
ATOM 543 C CA . VAL A 1 73 ? -7.148 3.936 20.494 1.00 84.31 73 VAL A CA 1
ATOM 544 C C . VAL A 1 73 ? -5.692 4.374 20.676 1.00 84.31 73 VAL A C 1
ATOM 546 O O . VAL A 1 73 ? -5.126 4.222 21.754 1.00 84.31 73 VAL A O 1
ATOM 549 N N . ARG A 1 74 ? -5.066 4.929 19.631 1.00 83.56 74 ARG A N 1
ATOM 550 C CA . ARG A 1 74 ? -3.669 5.380 19.639 1.00 83.56 74 ARG A CA 1
ATOM 551 C C . ARG A 1 74 ? -3.428 6.499 18.619 1.00 83.56 74 ARG A C 1
ATOM 553 O O . ARG A 1 74 ? -2.939 6.262 17.514 1.00 83.56 74 ARG A O 1
ATOM 560 N N . GLY A 1 75 ? -3.720 7.736 19.021 1.00 82.06 75 GLY A N 1
ATOM 561 C CA . GLY A 1 75 ? -3.643 8.923 18.157 1.00 82.06 75 GLY A CA 1
ATOM 562 C C . GLY A 1 75 ? -2.290 9.156 17.471 1.00 82.06 75 GLY A C 1
ATOM 563 O O . GLY A 1 75 ? -2.253 9.420 16.271 1.00 82.06 75 GLY A O 1
ATOM 564 N N . SER A 1 76 ? -1.171 9.004 18.188 1.00 85.38 76 SER A N 1
ATOM 565 C CA . SER A 1 76 ? 0.172 9.204 17.613 1.00 85.38 76 SER A CA 1
ATOM 566 C C . SER A 1 76 ? 0.503 8.183 16.520 1.00 85.38 76 SER A C 1
ATOM 568 O O . SER A 1 76 ? 1.018 8.542 15.462 1.00 85.38 76 SER A O 1
ATOM 570 N N . GLY A 1 77 ? 0.149 6.916 16.753 1.00 84.75 77 GLY A N 1
ATOM 571 C CA . GLY A 1 77 ? 0.326 5.833 15.791 1.00 84.75 77 GLY A CA 1
ATOM 572 C C . GLY A 1 77 ? -0.541 6.013 14.550 1.00 84.75 77 GLY A C 1
ATOM 573 O O . GLY A 1 77 ? -0.048 5.848 13.437 1.00 84.75 77 GLY A O 1
ATOM 574 N N . ALA A 1 78 ? -1.800 6.418 14.737 1.00 86.69 78 ALA A N 1
ATOM 575 C CA . ALA A 1 78 ? -2.708 6.722 13.638 1.00 86.69 78 ALA A CA 1
ATOM 576 C C . ALA A 1 78 ? -2.075 7.755 12.690 1.00 86.69 78 ALA A C 1
ATOM 578 O O . ALA A 1 78 ? -1.856 7.473 11.510 1.00 86.69 78 ALA A O 1
ATOM 579 N N . THR A 1 79 ? -1.691 8.920 13.223 1.00 89.81 79 THR A N 1
ATOM 580 C CA . THR A 1 79 ? -1.122 10.017 12.430 1.00 89.81 79 THR A CA 1
ATOM 581 C C . THR A 1 79 ? 0.147 9.601 11.694 1.00 89.81 79 THR A C 1
ATOM 583 O O . THR A 1 79 ? 0.277 9.887 10.504 1.00 89.81 79 THR A O 1
ATOM 586 N N . LEU A 1 80 ? 1.053 8.870 12.351 1.00 90.25 80 LEU A N 1
ATOM 587 C CA . LEU A 1 80 ? 2.271 8.379 11.704 1.00 90.25 80 LEU A CA 1
ATOM 588 C C . LEU A 1 80 ? 1.954 7.370 10.590 1.00 90.25 80 LEU A C 1
ATOM 590 O O . LEU A 1 80 ? 2.520 7.464 9.503 1.00 90.25 80 LEU A O 1
ATOM 594 N N . GLY A 1 81 ? 1.002 6.460 10.813 1.00 89.44 81 GLY A N 1
ATOM 595 C CA . GLY A 1 81 ? 0.522 5.518 9.799 1.00 89.44 81 GLY A CA 1
ATOM 596 C C . GLY A 1 81 ? -0.119 6.206 8.590 1.00 89.44 81 GLY A C 1
ATOM 597 O O . GLY A 1 81 ? 0.072 5.774 7.457 1.00 89.44 81 GLY A O 1
ATOM 598 N N . THR A 1 82 ? -0.830 7.311 8.808 1.00 92.62 82 THR A N 1
ATOM 599 C CA . THR A 1 82 ? -1.450 8.093 7.730 1.00 92.62 82 THR A CA 1
ATOM 600 C C . THR A 1 82 ? -0.420 8.875 6.927 1.00 92.62 82 THR A C 1
ATOM 602 O O . THR A 1 82 ? -0.433 8.807 5.701 1.00 92.62 82 THR A O 1
ATOM 605 N N . ILE A 1 83 ? 0.503 9.574 7.594 1.00 93.00 83 ILE A N 1
ATOM 606 C CA . ILE A 1 83 ? 1.565 10.337 6.922 1.00 93.00 83 ILE A CA 1
ATOM 607 C C . ILE A 1 83 ? 2.451 9.398 6.100 1.00 93.00 83 ILE A C 1
ATOM 609 O O . ILE A 1 83 ? 2.690 9.652 4.921 1.00 93.00 83 ILE A O 1
ATOM 613 N N . THR A 1 84 ? 2.896 8.289 6.699 1.00 92.25 84 THR A N 1
ATOM 614 C CA . THR A 1 84 ? 3.706 7.285 5.990 1.00 92.25 84 THR A CA 1
ATOM 615 C C . THR A 1 84 ? 2.936 6.644 4.840 1.00 92.25 84 THR A C 1
ATOM 617 O O . THR A 1 84 ? 3.518 6.433 3.781 1.00 92.25 84 THR A O 1
ATOM 620 N N . GLY A 1 85 ? 1.627 6.417 4.989 1.00 92.69 85 GLY A N 1
ATOM 621 C CA . GLY A 1 85 ? 0.785 5.908 3.910 1.00 92.69 85 GLY A CA 1
ATOM 622 C C . GLY A 1 85 ? 0.649 6.861 2.733 1.00 92.69 85 GLY A C 1
ATOM 623 O O . GLY A 1 85 ? 0.856 6.458 1.593 1.00 92.69 85 GLY A O 1
ATOM 624 N N . VAL A 1 86 ? 0.376 8.142 2.986 1.00 93.81 86 VAL A N 1
ATOM 625 C CA . VAL A 1 86 ? 0.320 9.154 1.919 1.00 93.81 86 VAL A CA 1
ATOM 626 C C . VAL A 1 86 ? 1.677 9.285 1.225 1.00 93.81 86 VAL A C 1
ATOM 628 O O . VAL A 1 86 ? 1.732 9.303 -0.004 1.00 93.81 86 VAL A O 1
ATOM 631 N N . ALA A 1 87 ? 2.774 9.307 1.989 1.00 93.94 87 ALA A N 1
ATOM 632 C CA . ALA A 1 87 ? 4.123 9.340 1.431 1.00 93.94 87 ALA A CA 1
ATOM 633 C C . ALA A 1 87 ? 4.412 8.112 0.550 1.00 93.94 87 ALA A C 1
ATOM 635 O O . ALA A 1 87 ? 4.941 8.268 -0.548 1.00 93.94 87 ALA A O 1
ATOM 636 N N . ALA A 1 88 ? 4.016 6.910 0.985 1.00 94.50 88 ALA A N 1
ATOM 637 C CA . ALA A 1 88 ? 4.172 5.681 0.211 1.00 94.50 88 ALA A CA 1
ATOM 638 C C . ALA A 1 88 ? 3.390 5.716 -1.111 1.00 94.50 88 ALA A C 1
ATOM 640 O O . ALA A 1 88 ? 3.909 5.270 -2.129 1.00 94.50 88 ALA A O 1
ATOM 641 N N . LEU A 1 89 ? 2.178 6.284 -1.128 1.00 93.69 89 LEU A N 1
ATOM 642 C CA . LEU A 1 89 ? 1.403 6.444 -2.365 1.00 93.69 89 LEU A CA 1
ATOM 643 C C . LEU A 1 89 ? 2.068 7.431 -3.333 1.00 93.69 89 LEU A C 1
ATOM 645 O O . LEU A 1 89 ? 2.199 7.128 -4.517 1.00 93.69 89 LEU A O 1
ATOM 649 N N . LEU A 1 90 ? 2.510 8.592 -2.840 1.00 92.88 90 LEU A N 1
ATOM 650 C CA . LEU A 1 90 ? 3.155 9.615 -3.672 1.00 92.88 90 LEU A CA 1
ATOM 651 C C . LEU A 1 90 ? 4.494 9.131 -4.237 1.00 92.88 90 LEU A C 1
ATOM 653 O O . LEU A 1 90 ? 4.753 9.286 -5.429 1.00 92.88 90 LEU A O 1
ATOM 657 N N . LEU A 1 91 ? 5.325 8.505 -3.401 1.00 93.75 91 LEU A N 1
ATOM 658 C CA . LEU A 1 91 ? 6.584 7.913 -3.846 1.00 93.75 91 LEU A CA 1
ATOM 659 C C . LEU A 1 91 ? 6.344 6.703 -4.750 1.00 93.75 91 LEU A C 1
ATOM 661 O O . LEU A 1 91 ? 7.090 6.527 -5.703 1.00 93.75 91 LEU A O 1
ATOM 665 N N . GLY A 1 92 ? 5.282 5.925 -4.522 1.00 91.75 92 GLY A N 1
ATOM 666 C CA . GLY A 1 92 ? 4.849 4.853 -5.419 1.00 91.75 92 GLY A CA 1
ATOM 667 C C . GLY A 1 92 ? 4.602 5.353 -6.842 1.00 91.75 92 GLY A C 1
ATOM 668 O O . GLY A 1 92 ? 5.160 4.806 -7.788 1.00 91.75 92 GLY A O 1
ATOM 669 N N . VAL A 1 93 ? 3.858 6.456 -6.989 1.00 91.06 93 VAL A N 1
ATOM 670 C CA . VAL A 1 93 ? 3.681 7.131 -8.287 1.00 91.06 93 VAL A CA 1
ATOM 671 C C . VAL A 1 93 ? 5.024 7.616 -8.845 1.00 91.06 93 VAL A C 1
ATOM 673 O O . VAL A 1 93 ? 5.291 7.441 -10.030 1.00 91.06 93 VAL A O 1
ATOM 676 N N . GLY A 1 94 ? 5.894 8.181 -8.003 1.00 89.44 94 GLY A N 1
ATOM 677 C CA . GLY A 1 94 ? 7.246 8.581 -8.400 1.00 89.44 94 GLY A CA 1
ATOM 678 C C . GLY A 1 94 ? 8.086 7.424 -8.956 1.00 89.44 94 GLY A C 1
ATOM 679 O O . GLY A 1 94 ? 8.710 7.586 -9.999 1.00 89.44 94 GLY A O 1
ATOM 680 N N . GLY A 1 95 ? 8.050 6.253 -8.315 1.00 89.06 95 GLY A N 1
ATOM 681 C CA . GLY A 1 95 ? 8.765 5.044 -8.743 1.00 89.06 95 GLY A CA 1
ATOM 682 C C 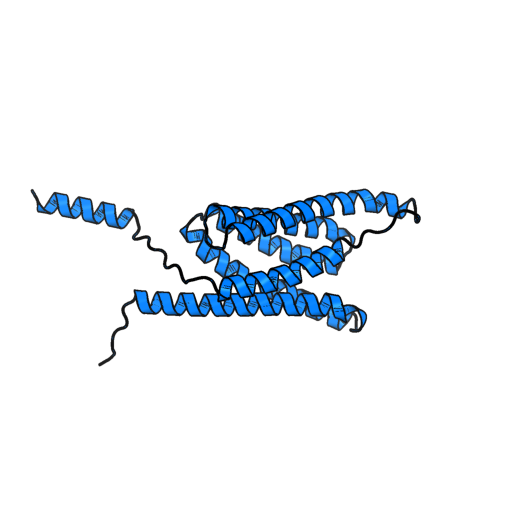. GLY A 1 95 ? 8.251 4.448 -10.058 1.00 89.06 95 GLY A C 1
ATOM 683 O O . GLY A 1 95 ? 9.010 3.819 -10.793 1.00 89.06 95 GLY A O 1
ATOM 684 N N . GLU A 1 96 ? 6.981 4.684 -10.396 1.00 88.00 96 GLU A N 1
ATOM 685 C CA . GLU A 1 96 ? 6.414 4.311 -11.701 1.00 88.00 96 GLU A CA 1
ATOM 686 C C . GLU A 1 96 ? 6.862 5.246 -12.831 1.00 88.00 96 GLU A C 1
ATOM 688 O O . GLU A 1 96 ? 6.931 4.845 -13.993 1.00 88.00 96 GLU A O 1
ATOM 693 N N . LEU A 1 97 ? 7.148 6.507 -12.500 1.00 87.44 97 LEU A N 1
ATOM 694 C CA . LEU A 1 97 ? 7.585 7.520 -13.460 1.00 87.44 97 LEU A CA 1
ATOM 695 C C . LEU A 1 97 ? 9.111 7.589 -13.589 1.00 87.44 97 LEU A C 1
ATOM 697 O O . LEU A 1 97 ? 9.609 8.043 -14.618 1.00 87.44 97 LEU A O 1
ATOM 701 N N . ASN A 1 98 ? 9.845 7.152 -12.565 1.00 88.94 98 ASN A N 1
ATOM 702 C CA . ASN A 1 98 ? 11.299 7.167 -12.519 1.00 88.94 98 ASN A CA 1
ATOM 703 C C . ASN A 1 98 ? 11.845 5.943 -11.759 1.00 88.94 98 ASN A C 1
ATOM 705 O O . ASN A 1 98 ? 11.599 5.789 -10.562 1.00 88.94 98 ASN A O 1
ATOM 709 N N . VAL A 1 99 ? 12.647 5.119 -12.444 1.00 86.12 99 VAL A N 1
ATOM 710 C CA . VAL A 1 99 ? 13.308 3.933 -11.867 1.00 86.12 99 VAL A CA 1
ATOM 711 C C . VAL A 1 99 ? 14.189 4.297 -10.669 1.00 86.12 99 VAL A C 1
ATOM 713 O O . VAL A 1 99 ? 14.173 3.589 -9.665 1.00 86.12 99 VAL A O 1
ATOM 716 N N . ASP A 1 100 ? 14.863 5.447 -10.702 1.00 87.62 100 ASP A N 1
ATOM 717 C CA . ASP A 1 100 ? 15.742 5.889 -9.612 1.00 87.62 100 ASP A CA 1
ATOM 718 C C . ASP A 1 100 ? 14.967 6.186 -8.315 1.00 87.62 100 ASP A C 1
ATOM 720 O O . ASP A 1 100 ? 15.532 6.176 -7.221 1.00 87.62 100 ASP A O 1
ATOM 724 N N . ALA A 1 101 ? 13.654 6.430 -8.412 1.00 90.19 101 ALA A N 1
ATOM 725 C CA . ALA A 1 101 ? 12.785 6.656 -7.259 1.00 90.19 101 ALA A CA 1
ATOM 726 C C . ALA A 1 101 ? 12.234 5.353 -6.647 1.00 90.19 101 ALA A C 1
ATOM 728 O O . ALA A 1 101 ? 11.685 5.385 -5.541 1.00 90.19 101 ALA A O 1
ATOM 729 N N . GLN A 1 102 ? 12.386 4.203 -7.316 1.00 92.00 102 GLN A N 1
ATOM 730 C CA . GLN A 1 102 ? 11.832 2.923 -6.860 1.00 92.00 102 GLN A CA 1
ATOM 731 C C . GLN A 1 102 ? 12.350 2.482 -5.484 1.00 92.00 102 GLN A C 1
ATOM 733 O O . GLN A 1 102 ? 11.526 2.077 -4.659 1.00 92.00 102 GLN A O 1
ATOM 738 N N . PRO A 1 103 ? 13.652 2.602 -5.146 1.00 92.38 103 PRO A N 1
ATOM 739 C CA . PRO A 1 103 ? 14.115 2.227 -3.813 1.00 92.38 103 PRO A CA 1
ATOM 740 C C . PRO A 1 103 ? 13.502 3.097 -2.709 1.00 92.38 103 PRO A C 1
ATOM 742 O O . PRO A 1 103 ? 13.086 2.581 -1.672 1.00 92.38 103 PRO A O 1
ATOM 745 N N . ALA A 1 104 ? 13.366 4.406 -2.943 1.00 94.31 104 ALA A N 1
ATOM 746 C CA . ALA A 1 104 ? 12.723 5.315 -1.994 1.00 94.31 104 ALA A CA 1
ATOM 747 C C . ALA A 1 104 ? 11.232 4.981 -1.806 1.00 94.31 104 ALA A C 1
ATOM 749 O O . ALA A 1 104 ? 10.717 5.018 -0.686 1.00 94.31 104 ALA A O 1
ATOM 750 N N . ALA A 1 105 ? 10.546 4.599 -2.884 1.00 95.00 105 ALA A N 1
ATOM 751 C CA . ALA A 1 105 ? 9.161 4.149 -2.841 1.00 95.00 105 ALA A CA 1
ATOM 752 C C . ALA A 1 105 ? 8.991 2.832 -2.066 1.00 95.00 105 ALA A C 1
ATOM 754 O O . ALA A 1 105 ? 8.105 2.738 -1.214 1.00 95.00 105 ALA A O 1
ATOM 755 N N . LEU A 1 106 ? 9.872 1.849 -2.287 1.00 95.56 106 LEU A N 1
ATOM 756 C CA . LEU A 1 106 ? 9.906 0.597 -1.520 1.00 95.56 106 LEU A CA 1
ATOM 757 C C . LEU A 1 106 ? 10.173 0.848 -0.035 1.00 95.56 106 LEU A C 1
ATOM 759 O O . LEU A 1 106 ? 9.528 0.240 0.819 1.00 95.56 106 LEU A O 1
ATOM 763 N N . PHE A 1 107 ? 11.076 1.778 0.281 1.00 96.31 107 PHE A N 1
ATOM 764 C CA . PHE A 1 107 ? 11.358 2.165 1.657 1.00 96.31 107 PHE A CA 1
ATOM 765 C C . PHE A 1 107 ? 10.123 2.773 2.334 1.00 96.31 107 PHE A C 1
ATOM 767 O O . PHE A 1 107 ? 9.749 2.364 3.434 1.00 96.31 107 PHE A O 1
ATOM 774 N N . ALA A 1 108 ? 9.448 3.714 1.668 1.00 96.56 108 ALA A N 1
ATOM 775 C CA . ALA A 1 108 ? 8.243 4.345 2.196 1.00 96.56 108 ALA A CA 1
ATOM 776 C C . ALA A 1 108 ? 7.091 3.345 2.374 1.00 96.56 108 ALA A C 1
ATOM 778 O O . ALA A 1 108 ? 6.439 3.344 3.420 1.00 96.56 108 ALA A O 1
ATOM 779 N N . LEU A 1 109 ? 6.882 2.453 1.399 1.00 96.25 109 LEU A N 1
ATOM 780 C CA . LEU A 1 109 ? 5.921 1.353 1.496 1.00 96.25 109 LEU A CA 1
ATOM 781 C C . LEU A 1 109 ? 6.250 0.433 2.676 1.00 96.25 109 LEU A C 1
ATOM 783 O O . LEU A 1 109 ? 5.370 0.100 3.470 1.00 96.25 109 LEU A O 1
ATOM 787 N N . GLY A 1 110 ? 7.525 0.074 2.825 1.00 96.56 110 GLY A N 1
ATOM 788 C CA . GLY A 1 110 ? 8.013 -0.754 3.918 1.00 96.56 110 GLY A CA 1
ATOM 789 C C . GLY A 1 110 ? 7.769 -0.129 5.288 1.00 96.56 110 GLY A C 1
ATOM 790 O O . GLY A 1 110 ? 7.213 -0.778 6.176 1.00 96.56 110 GLY A O 1
ATOM 791 N N . MET A 1 111 ? 8.092 1.158 5.443 1.00 96.88 111 MET A N 1
ATOM 792 C CA . MET A 1 111 ? 7.818 1.920 6.663 1.00 96.88 111 ME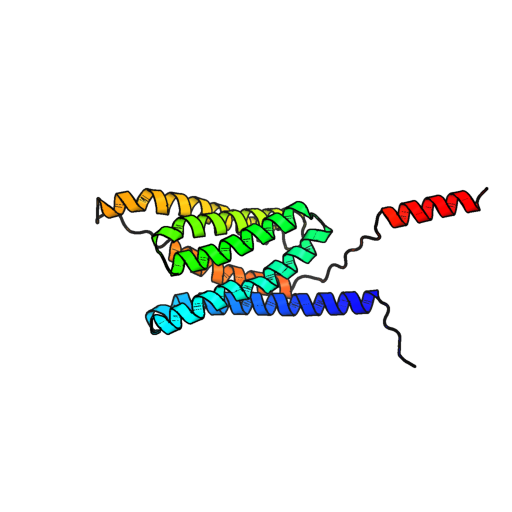T A CA 1
ATOM 793 C C . MET A 1 111 ? 6.323 2.008 6.970 1.00 96.88 111 MET A C 1
ATOM 795 O O . MET A 1 111 ? 5.917 1.840 8.124 1.00 96.88 111 MET A O 1
ATOM 799 N N . TRP A 1 112 ? 5.494 2.248 5.955 1.00 96.31 112 TRP A N 1
ATOM 800 C CA . TRP A 1 112 ? 4.050 2.330 6.125 1.00 96.31 112 TRP A CA 1
ATOM 801 C C . TRP A 1 112 ? 3.448 0.996 6.580 1.00 96.31 112 TRP A C 1
ATOM 803 O O . TRP A 1 112 ? 2.768 0.945 7.609 1.00 96.31 112 TRP A O 1
ATOM 813 N N . TRP A 1 113 ? 3.741 -0.095 5.870 1.00 97.12 113 TRP A N 1
ATOM 814 C CA . TRP A 1 113 ? 3.247 -1.430 6.206 1.00 97.12 113 TRP A CA 1
ATOM 815 C C . TRP A 1 113 ? 3.752 -1.926 7.558 1.00 97.12 113 TRP A C 1
ATOM 817 O O . TRP A 1 113 ? 2.974 -2.475 8.338 1.00 97.12 113 TRP A O 1
ATOM 827 N N . TRP A 1 114 ? 5.012 -1.657 7.898 1.00 96.19 114 TRP A N 1
ATOM 828 C CA . TRP A 1 114 ? 5.537 -1.934 9.232 1.00 96.19 114 TRP A CA 1
ATOM 829 C C . TRP A 1 114 ? 4.750 -1.202 10.324 1.00 96.19 114 TRP A C 1
ATOM 831 O O . TRP A 1 114 ? 4.303 -1.817 11.295 1.00 96.19 114 TRP A O 1
ATOM 841 N N . THR A 1 115 ? 4.542 0.105 10.145 1.00 93.75 115 THR A N 1
ATOM 842 C CA . THR A 1 115 ? 3.844 0.953 11.118 1.00 93.75 115 THR A CA 1
ATOM 843 C C . THR A 1 115 ? 2.406 0.489 11.314 1.00 93.75 115 THR A C 1
ATOM 845 O O . THR A 1 115 ? 1.975 0.241 12.442 1.00 93.75 115 THR A O 1
ATOM 848 N N . ILE A 1 116 ? 1.654 0.352 10.221 1.00 92.19 116 ILE A N 1
ATOM 849 C CA . ILE A 1 116 ? 0.231 0.028 10.303 1.00 92.19 116 ILE A CA 1
ATOM 850 C C . ILE A 1 116 ? 0.002 -1.427 10.720 1.00 92.19 116 ILE A C 1
ATOM 852 O O . ILE A 1 116 ? -0.927 -1.707 11.475 1.00 92.19 116 ILE A O 1
ATOM 856 N N . GLY A 1 117 ? 0.891 -2.338 10.312 1.00 93.06 117 GLY A N 1
ATOM 857 C CA . GLY A 1 117 ? 0.858 -3.741 10.707 1.00 93.06 117 GLY A CA 1
ATOM 858 C C . GLY A 1 117 ? 1.044 -3.921 12.211 1.00 93.06 117 GLY A C 1
ATOM 859 O O . GLY A 1 117 ? 0.246 -4.610 12.850 1.00 93.06 117 GLY A O 1
ATOM 860 N N . LYS A 1 118 ? 2.022 -3.226 12.809 1.00 93.31 118 LYS A N 1
ATOM 861 C CA . LYS A 1 118 ? 2.191 -3.198 14.271 1.00 93.31 118 LYS A CA 1
ATOM 862 C C . LYS A 1 118 ? 0.981 -2.617 14.981 1.00 93.31 118 LYS A C 1
ATOM 864 O O . LYS A 1 118 ? 0.505 -3.198 15.952 1.00 93.31 118 LYS A O 1
ATOM 869 N N . LEU A 1 119 ? 0.444 -1.507 14.473 1.00 90.31 119 LEU A N 1
ATOM 870 C CA . LEU A 1 119 ? -0.755 -0.908 15.054 1.00 90.31 119 LEU A CA 1
ATOM 871 C C . LEU A 1 119 ? -1.925 -1.884 15.044 1.00 90.31 119 LEU A C 1
ATOM 873 O O . LEU A 1 119 ? -2.617 -1.995 16.050 1.00 90.31 119 LEU A O 1
ATOM 877 N N . TRP A 1 120 ? -2.143 -2.628 13.962 1.00 91.19 120 TRP A N 1
ATOM 878 C CA . TRP A 1 120 ? -3.190 -3.650 13.914 1.00 91.19 120 TRP A CA 1
ATOM 879 C C . TRP A 1 120 ? -2.931 -4.817 14.867 1.00 91.19 120 TRP A C 1
ATOM 881 O O . TRP A 1 120 ? -3.876 -5.276 15.507 1.00 91.19 120 TRP A O 1
ATOM 891 N N . ALA A 1 121 ? -1.678 -5.255 15.003 1.00 89.81 121 ALA A N 1
ATOM 892 C CA . ALA A 1 121 ? -1.301 -6.305 15.945 1.00 89.81 121 ALA A CA 1
ATOM 893 C C . ALA A 1 121 ? -1.550 -5.905 17.410 1.00 89.81 121 ALA A C 1
ATOM 895 O O . ALA A 1 121 ? -1.991 -6.737 18.196 1.00 89.81 121 ALA A O 1
ATOM 896 N N . GLU A 1 122 ? -1.319 -4.638 17.763 1.00 88.94 122 GLU A N 1
ATOM 897 C CA . GLU A 1 122 ? -1.437 -4.141 19.141 1.00 88.94 122 GLU A CA 1
ATOM 898 C C . GLU A 1 122 ? -2.851 -3.654 19.500 1.00 88.94 122 GLU A C 1
ATOM 900 O O . GLU A 1 122 ? -3.318 -3.871 20.614 1.00 88.94 122 GLU A O 1
ATOM 905 N N . THR A 1 123 ? -3.552 -2.987 18.577 1.00 83.19 123 THR A N 1
ATOM 906 C CA . THR A 1 123 ? -4.851 -2.337 18.865 1.00 83.19 123 THR A CA 1
ATOM 907 C C . THR A 1 123 ? -6.062 -3.231 18.600 1.00 83.19 123 THR A C 1
ATOM 909 O O . THR A 1 123 ? -7.165 -2.930 19.059 1.00 83.19 123 THR A O 1
ATOM 912 N N . GLY A 1 124 ? -5.901 -4.303 17.817 1.00 80.56 124 GLY A N 1
ATOM 913 C CA . GLY A 1 124 ? -7.001 -5.193 17.437 1.00 80.56 124 GLY A CA 1
ATOM 914 C C . GLY A 1 124 ? -8.088 -4.532 16.574 1.00 80.56 124 GLY A C 1
ATOM 915 O O . GLY A 1 124 ? -9.190 -5.069 16.463 1.00 80.56 124 GLY A O 1
ATOM 916 N N . VAL A 1 125 ? -7.810 -3.369 15.965 1.00 83.81 125 VAL A N 1
ATOM 917 C CA . VAL A 1 125 ? -8.717 -2.697 15.007 1.00 83.81 125 VAL A CA 1
ATOM 918 C C . VAL A 1 125 ? -8.984 -3.579 13.776 1.00 83.81 125 VAL A C 1
ATOM 920 O O . VAL A 1 125 ? -10.079 -3.541 13.204 1.00 83.81 125 VAL A O 1
ATOM 923 N N . LEU A 1 126 ? -7.989 -4.387 13.400 1.00 86.44 126 LEU A N 1
ATOM 924 C CA . LEU A 1 126 ? -8.065 -5.520 12.475 1.00 86.44 126 LEU A CA 1
ATOM 925 C C . LEU A 1 126 ? -7.441 -6.754 13.149 1.00 86.44 126 LEU A C 1
ATOM 927 O O . LEU A 1 126 ? -6.914 -6.657 14.257 1.00 86.44 126 LEU A O 1
ATOM 931 N N . SER A 1 127 ? -7.514 -7.926 12.509 1.00 89.12 127 SER A N 1
ATOM 932 C CA . SER A 1 127 ? -6.952 -9.149 13.092 1.00 89.12 127 SER A CA 1
ATOM 933 C C . SER A 1 127 ? -5.439 -9.025 13.301 1.00 89.12 127 SER A C 1
ATOM 935 O O . SER A 1 127 ? -4.709 -8.562 12.422 1.00 89.12 127 SER A O 1
ATOM 937 N N . ALA A 1 128 ? -4.953 -9.491 14.454 1.00 90.00 128 ALA A N 1
ATOM 938 C CA . ALA A 1 128 ? -3.529 -9.438 14.774 1.00 90.00 128 ALA A CA 1
ATOM 939 C C . ALA A 1 128 ? -2.678 -10.228 13.767 1.00 90.00 128 ALA A C 1
ATOM 941 O O . ALA A 1 128 ? -1.583 -9.798 13.418 1.00 90.00 128 ALA A O 1
ATOM 942 N N . ALA A 1 129 ? -3.215 -11.329 13.229 1.00 91.81 129 ALA A N 1
ATOM 943 C CA . ALA A 1 129 ? -2.572 -12.096 12.166 1.00 91.81 129 ALA A CA 1
ATOM 944 C C . ALA A 1 129 ? -2.364 -11.255 10.894 1.00 91.81 129 ALA A C 1
ATOM 946 O O . ALA A 1 129 ? -1.271 -11.248 10.335 1.00 91.81 129 ALA A O 1
ATOM 947 N N . PHE A 1 130 ? -3.376 -10.493 10.462 1.00 92.81 130 PHE A N 1
ATOM 948 C CA . PHE A 1 130 ? -3.239 -9.602 9.307 1.00 92.81 130 PHE A CA 1
ATOM 949 C C . PHE A 1 130 ? -2.272 -8.444 9.588 1.00 92.81 130 PHE A C 1
ATOM 951 O O . PHE A 1 130 ? -1.490 -8.069 8.714 1.00 92.81 130 PHE A O 1
ATOM 958 N N . GLY A 1 131 ? -2.266 -7.929 10.823 1.00 92.75 131 GLY A N 1
ATOM 959 C CA . GLY A 1 131 ? -1.268 -6.971 11.300 1.00 92.75 131 GLY A CA 1
ATOM 960 C C . GLY A 1 131 ? 0.162 -7.503 11.207 1.00 92.75 131 GLY A C 1
ATOM 961 O O . GLY A 1 131 ? 1.015 -6.862 10.597 1.00 92.75 131 GLY A O 1
ATOM 962 N N . GLY A 1 132 ? 0.409 -8.707 11.727 1.00 93.75 132 GLY A N 1
ATOM 963 C CA . GLY A 1 132 ? 1.711 -9.372 11.665 1.00 93.75 132 GLY A CA 1
ATOM 964 C C . GLY A 1 132 ? 2.174 -9.646 10.233 1.00 93.75 132 GLY A C 1
ATOM 965 O O . GLY A 1 132 ? 3.315 -9.340 9.896 1.00 93.75 132 GLY A O 1
ATOM 966 N N . LEU A 1 133 ? 1.281 -10.137 9.365 1.00 95.56 133 LEU A N 1
ATOM 967 C CA . LEU A 1 133 ? 1.582 -10.344 7.942 1.00 95.56 133 LEU A CA 1
ATOM 968 C C . LEU A 1 133 ? 1.923 -9.031 7.230 1.00 95.56 133 LEU A C 1
ATOM 970 O O . LEU A 1 133 ? 2.889 -8.978 6.474 1.00 95.56 133 LEU A O 1
ATOM 974 N N . THR A 1 134 ? 1.170 -7.963 7.502 1.00 95.81 134 THR A N 1
ATOM 975 C CA . THR A 1 134 ? 1.437 -6.636 6.929 1.00 95.81 134 THR A CA 1
ATOM 976 C C . THR A 1 134 ? 2.778 -6.091 7.421 1.00 95.81 134 THR A C 1
ATOM 978 O O . THR A 1 134 ? 3.567 -5.599 6.621 1.00 95.81 134 THR A O 1
ATOM 981 N N . ALA A 1 135 ? 3.093 -6.245 8.710 1.00 96.31 135 ALA A N 1
ATOM 982 C CA . ALA A 1 135 ? 4.384 -5.832 9.250 1.00 96.31 135 ALA A CA 1
ATOM 983 C C . ALA A 1 135 ? 5.545 -6.614 8.614 1.00 96.31 135 ALA A C 1
ATOM 985 O O . ALA A 1 135 ? 6.528 -6.006 8.198 1.00 96.31 135 ALA A O 1
ATOM 986 N N . GLY A 1 136 ? 5.406 -7.936 8.468 1.00 96.19 136 GLY A N 1
ATOM 987 C CA . GLY A 1 136 ? 6.393 -8.778 7.790 1.00 96.19 136 GLY A CA 1
ATOM 988 C C . GLY A 1 136 ? 6.601 -8.383 6.325 1.00 96.19 136 GLY A C 1
ATOM 989 O O . GLY A 1 136 ? 7.740 -8.246 5.885 1.00 96.19 136 GLY A O 1
ATOM 990 N N . ALA A 1 137 ? 5.520 -8.105 5.589 1.00 96.00 137 ALA A N 1
ATOM 991 C CA . ALA A 1 137 ? 5.601 -7.565 4.231 1.00 96.00 137 ALA A CA 1
ATOM 992 C C . ALA A 1 137 ? 6.320 -6.204 4.200 1.00 96.00 137 ALA A C 1
ATOM 994 O O . ALA A 1 137 ? 7.125 -5.954 3.305 1.00 96.00 137 ALA A O 1
ATOM 995 N N . GLY A 1 138 ? 6.095 -5.356 5.208 1.00 95.94 138 GLY A N 1
ATOM 996 C CA . GLY A 1 138 ? 6.823 -4.101 5.384 1.00 95.94 138 GLY A CA 1
ATOM 997 C C . GLY A 1 138 ? 8.328 -4.308 5.565 1.00 95.94 138 GLY A C 1
ATOM 998 O O . GLY A 1 138 ? 9.125 -3.653 4.897 1.00 95.94 138 GLY A O 1
ATOM 999 N N . THR A 1 139 ? 8.738 -5.269 6.398 1.00 96.38 139 THR A N 1
ATOM 1000 C CA . THR A 1 139 ? 10.155 -5.638 6.560 1.00 96.38 139 THR A CA 1
ATOM 1001 C C . THR A 1 139 ? 10.766 -6.133 5.250 1.00 96.38 139 THR A C 1
ATOM 1003 O O . THR A 1 139 ? 11.873 -5.729 4.906 1.00 96.38 139 THR A O 1
ATOM 1006 N N . LEU A 1 140 ? 10.044 -6.962 4.490 1.00 95.75 140 LEU A N 1
ATOM 1007 C CA . LEU A 1 140 ? 10.507 -7.430 3.182 1.00 95.75 140 LEU A CA 1
ATOM 1008 C C . LEU A 1 140 ? 10.660 -6.277 2.184 1.00 95.75 140 LEU A C 1
ATOM 1010 O O . LEU A 1 140 ? 11.662 -6.230 1.478 1.00 95.75 140 LEU A O 1
ATOM 1014 N N . ALA A 1 141 ? 9.728 -5.322 2.156 1.00 95.19 141 ALA A N 1
ATOM 1015 C CA . ALA A 1 141 ? 9.829 -4.137 1.305 1.00 95.19 141 ALA A CA 1
ATOM 1016 C C . ALA A 1 141 ? 11.016 -3.234 1.697 1.00 95.19 141 ALA A C 1
ATOM 1018 O O . ALA A 1 141 ? 11.727 -2.738 0.823 1.00 95.19 141 ALA A O 1
ATOM 1019 N N . LEU A 1 142 ? 11.299 -3.087 2.999 1.00 94.94 142 LEU A N 1
ATOM 1020 C CA . LEU A 1 142 ? 12.504 -2.398 3.472 1.00 94.94 142 LEU A CA 1
ATOM 1021 C C . LEU A 1 142 ? 13.771 -3.103 2.980 1.00 94.94 142 LEU A C 1
ATOM 1023 O O . LEU A 1 142 ? 14.631 -2.453 2.394 1.00 94.94 142 LEU A O 1
ATOM 1027 N N . LEU A 1 143 ? 13.880 -4.423 3.151 1.00 94.31 143 LEU A N 1
ATOM 1028 C CA . LEU A 1 143 ? 15.028 -5.185 2.649 1.00 94.31 143 LEU A CA 1
ATOM 1029 C C . LEU A 1 143 ? 15.164 -5.060 1.128 1.00 94.31 143 LEU A C 1
ATOM 1031 O O . LEU A 1 143 ? 16.263 -4.819 0.634 1.00 94.31 143 LEU A O 1
ATOM 1035 N N . ALA A 1 144 ? 14.050 -5.137 0.398 1.00 92.50 144 ALA A N 1
ATOM 1036 C CA . ALA A 1 144 ? 14.023 -4.946 -1.046 1.00 92.50 144 ALA A CA 1
ATOM 1037 C C . ALA A 1 144 ? 14.552 -3.564 -1.458 1.00 92.50 144 ALA A C 1
ATOM 1039 O O . ALA A 1 144 ? 15.263 -3.477 -2.452 1.00 92.50 144 ALA A O 1
ATOM 1040 N N . SER A 1 145 ? 14.282 -2.503 -0.686 1.00 93.25 145 SER A N 1
ATOM 1041 C CA . SER A 1 145 ? 14.821 -1.165 -0.973 1.00 93.25 145 SER A CA 1
ATOM 1042 C C . SER A 1 145 ? 16.352 -1.115 -0.895 1.00 93.25 145 SER A C 1
ATOM 1044 O O . SER A 1 145 ? 16.995 -0.551 -1.778 1.00 93.25 145 SER A O 1
ATOM 1046 N N . PHE A 1 146 ? 16.953 -1.759 0.111 1.00 90.56 146 PHE A N 1
ATOM 1047 C CA . PHE A 1 146 ? 18.411 -1.828 0.250 1.00 90.56 146 PHE A CA 1
ATOM 1048 C C . PHE A 1 146 ? 19.039 -2.709 -0.827 1.00 90.56 146 PHE A C 1
ATOM 1050 O O . PHE A 1 146 ? 20.073 -2.349 -1.385 1.00 90.56 146 PHE A O 1
ATOM 1057 N N . VAL A 1 147 ? 18.402 -3.840 -1.138 1.00 89.19 147 VAL A N 1
ATOM 1058 C CA . VAL A 1 147 ? 18.852 -4.744 -2.201 1.00 89.19 147 VAL A CA 1
ATOM 1059 C C . VAL A 1 147 ? 18.794 -4.043 -3.556 1.00 89.19 147 VAL A C 1
ATOM 1061 O O . VAL A 1 147 ? 19.780 -4.082 -4.281 1.00 89.19 147 VAL A O 1
ATOM 1064 N N . ALA A 1 148 ? 17.702 -3.345 -3.876 1.00 86.25 148 ALA A N 1
ATOM 1065 C CA . ALA A 1 148 ? 17.567 -2.598 -5.125 1.00 86.25 148 ALA A CA 1
ATOM 1066 C C . ALA A 1 148 ? 18.647 -1.510 -5.257 1.00 86.25 148 ALA A C 1
ATOM 1068 O O . ALA A 1 148 ? 19.348 -1.461 -6.265 1.00 86.25 148 ALA A O 1
ATOM 1069 N N . SER A 1 149 ? 18.857 -0.699 -4.214 1.00 85.06 149 SER A N 1
ATOM 1070 C CA . SER A 1 149 ? 19.903 0.336 -4.207 1.00 85.06 149 SER A CA 1
ATOM 1071 C C . SER A 1 149 ? 21.323 -0.233 -4.292 1.00 85.06 149 SER A C 1
ATOM 1073 O O . SER A 1 149 ? 22.190 0.366 -4.922 1.00 85.06 149 SER A O 1
ATOM 1075 N N . GLY A 1 150 ? 21.583 -1.368 -3.636 1.00 83.88 150 GLY A N 1
ATOM 1076 C CA . GLY A 1 150 ? 22.908 -1.988 -3.587 1.00 83.88 150 GLY A CA 1
ATOM 1077 C C . GLY A 1 150 ? 23.259 -2.794 -4.838 1.00 83.88 150 GLY A C 1
ATOM 1078 O O . GLY A 1 150 ? 24.420 -2.810 -5.243 1.00 83.88 150 GLY A O 1
ATOM 1079 N N . LEU A 1 151 ? 22.274 -3.445 -5.464 1.00 80.62 151 LEU A N 1
ATOM 1080 C CA . LEU A 1 151 ? 22.475 -4.225 -6.685 1.00 80.62 151 LEU A CA 1
ATOM 1081 C C . LEU A 1 151 ? 22.540 -3.350 -7.934 1.00 80.62 151 LEU A C 1
ATOM 1083 O O . LEU A 1 151 ? 23.327 -3.670 -8.814 1.00 80.62 151 LEU A O 1
ATOM 1087 N N . ALA A 1 152 ? 21.804 -2.236 -8.001 1.00 75.69 152 ALA A N 1
ATOM 1088 C CA . ALA A 1 152 ? 21.806 -1.340 -9.162 1.00 75.69 152 ALA A CA 1
ATOM 1089 C C . ALA A 1 152 ? 23.214 -1.017 -9.728 1.00 75.69 152 ALA A C 1
ATOM 1091 O O . ALA A 1 152 ? 23.425 -1.220 -10.928 1.00 75.69 152 ALA A O 1
ATOM 1092 N N . PRO A 1 153 ? 24.216 -0.596 -8.924 1.00 76.56 153 PRO A N 1
ATOM 1093 C CA . PRO A 1 153 ? 25.566 -0.353 -9.439 1.00 76.56 153 PRO A CA 1
ATOM 1094 C C . PRO A 1 153 ? 26.291 -1.636 -9.869 1.00 76.56 153 PRO A C 1
ATOM 1096 O O . PRO A 1 153 ? 27.086 -1.605 -10.803 1.00 76.56 153 PRO A O 1
ATOM 1099 N N . LEU A 1 154 ? 26.026 -2.773 -9.219 1.00 78.19 154 LEU A N 1
ATOM 1100 C CA . LEU A 1 154 ? 26.656 -4.051 -9.556 1.00 78.19 154 LEU A CA 1
ATOM 1101 C C . LEU A 1 154 ? 26.124 -4.604 -10.881 1.00 78.19 154 LEU A C 1
ATOM 1103 O O . LEU A 1 154 ? 26.916 -5.032 -11.716 1.00 78.19 154 LEU A O 1
ATOM 1107 N N . THR A 1 155 ? 24.812 -4.539 -11.103 1.00 75.81 155 THR A N 1
ATOM 1108 C CA . THR A 1 155 ? 24.165 -4.952 -12.355 1.00 75.81 155 THR A CA 1
ATOM 1109 C C . THR A 1 155 ? 24.604 -4.072 -13.527 1.00 75.81 155 THR A C 1
ATOM 1111 O O . THR A 1 155 ? 24.833 -4.572 -14.625 1.00 75.81 155 THR A O 1
ATOM 1114 N N . ALA A 1 156 ? 24.808 -2.770 -13.290 1.00 75.12 156 ALA A N 1
ATOM 1115 C CA . ALA A 1 156 ? 25.347 -1.852 -14.295 1.00 75.12 156 ALA A CA 1
ATOM 1116 C C . ALA A 1 156 ? 26.797 -2.185 -14.698 1.00 75.12 156 ALA A C 1
ATOM 1118 O O . ALA A 1 156 ? 27.183 -1.980 -15.848 1.00 75.12 156 ALA A O 1
ATOM 1119 N N . LEU A 1 157 ? 27.601 -2.703 -13.763 1.00 82.88 157 LEU A N 1
ATOM 1120 C CA . LEU A 1 157 ? 28.994 -3.094 -14.003 1.00 82.88 157 LEU A CA 1
ATOM 1121 C C . LEU A 1 157 ? 29.131 -4.516 -14.564 1.00 82.88 157 LEU A C 1
ATOM 1123 O O . LEU A 1 157 ? 30.102 -4.807 -15.262 1.00 82.88 157 LEU A O 1
ATOM 1127 N N . ASN A 1 158 ? 28.188 -5.406 -14.255 1.00 79.06 158 ASN A N 1
ATOM 1128 C CA . ASN A 1 158 ? 28.212 -6.797 -14.684 1.00 79.06 158 ASN A CA 1
ATOM 1129 C C . ASN A 1 158 ? 26.821 -7.260 -15.161 1.00 79.06 158 ASN A C 1
ATOM 1131 O O . ASN A 1 158 ? 25.988 -7.642 -14.334 1.00 79.06 158 ASN A O 1
ATOM 1135 N N . PRO A 1 159 ? 26.602 -7.338 -16.488 1.00 76.25 159 PRO A N 1
ATOM 1136 C CA . PRO A 1 159 ? 25.343 -7.803 -17.076 1.00 76.25 159 PRO A CA 1
ATOM 1137 C C . PRO A 1 159 ? 24.966 -9.257 -16.741 1.00 76.25 159 PRO A C 1
ATOM 1139 O O . PRO A 1 159 ? 23.855 -9.681 -17.039 1.00 76.25 159 PRO A O 1
ATOM 1142 N N . GLY A 1 160 ? 25.883 -10.047 -16.166 1.00 77.38 160 GLY A N 1
ATOM 1143 C CA . GLY A 1 160 ? 25.620 -11.416 -15.715 1.00 77.38 160 GLY A CA 1
ATOM 1144 C C . GLY A 1 160 ? 24.904 -11.512 -14.363 1.00 77.38 160 GLY A C 1
ATOM 1145 O O . GLY A 1 160 ? 24.511 -12.609 -13.967 1.00 77.38 160 GLY A O 1
ATOM 1146 N N . ILE A 1 161 ? 24.741 -10.398 -13.641 1.00 73.38 161 ILE A N 1
ATOM 1147 C CA . ILE A 1 161 ? 23.960 -10.347 -12.400 1.00 73.38 161 ILE A CA 1
ATOM 1148 C C . ILE A 1 161 ? 22.478 -10.183 -12.777 1.00 73.38 161 ILE A C 1
ATOM 1150 O O . ILE A 1 161 ? 22.144 -9.237 -13.487 1.00 73.38 161 ILE A O 1
ATOM 1154 N N . PRO A 1 162 ? 21.576 -11.085 -12.345 1.00 70.94 162 PRO A N 1
ATOM 1155 C CA . PRO A 1 162 ? 20.167 -10.989 -12.700 1.00 70.94 162 PRO A CA 1
ATOM 1156 C C . PRO A 1 162 ? 19.511 -9.781 -12.026 1.00 70.94 162 PRO A C 1
ATOM 1158 O O . PRO A 1 162 ? 19.674 -9.569 -10.822 1.00 70.94 162 PRO A O 1
ATOM 1161 N N . ASP A 1 163 ? 18.723 -9.031 -12.797 1.00 73.19 163 ASP A N 1
ATOM 1162 C CA . ASP A 1 163 ? 17.857 -7.993 -12.249 1.00 73.19 163 ASP A CA 1
ATOM 1163 C C . ASP A 1 163 ? 16.685 -8.649 -11.508 1.00 73.19 163 ASP A C 1
ATOM 1165 O O . ASP A 1 163 ? 15.941 -9.469 -12.058 1.00 73.19 163 ASP A O 1
ATOM 1169 N N . LEU A 1 164 ? 16.552 -8.338 -10.222 1.00 76.50 164 LEU A N 1
ATOM 1170 C CA . LEU A 1 164 ? 15.458 -8.848 -9.412 1.00 76.50 164 LEU A CA 1
ATOM 1171 C C . LEU A 1 164 ? 14.265 -7.923 -9.630 1.00 76.50 164 LEU A C 1
ATOM 1173 O O . LEU A 1 164 ? 14.319 -6.754 -9.258 1.00 76.50 164 LEU A O 1
ATOM 1177 N N . ALA A 1 165 ? 13.159 -8.462 -10.148 1.00 85.06 165 ALA A N 1
ATOM 1178 C CA . ALA A 1 165 ? 11.902 -7.738 -10.368 1.00 85.06 165 ALA A CA 1
ATOM 1179 C C . ALA A 1 165 ? 11.169 -7.382 -9.046 1.00 85.06 165 ALA A C 1
ATOM 1181 O O . ALA A 1 165 ? 9.972 -7.623 -8.880 1.00 85.06 165 ALA A O 1
ATOM 1182 N N . LEU A 1 166 ? 11.897 -6.829 -8.068 1.00 89.12 166 LEU A N 1
ATOM 1183 C CA . LEU A 1 166 ? 11.427 -6.446 -6.735 1.00 89.12 166 LEU A CA 1
ATOM 1184 C C . LEU A 1 166 ? 10.353 -5.365 -6.814 1.00 89.12 166 LEU A C 1
ATOM 1186 O O . LEU A 1 166 ? 9.395 -5.391 -6.039 1.00 89.12 166 LEU A O 1
ATOM 1190 N N . TRP A 1 167 ? 10.492 -4.445 -7.772 1.00 89.88 167 TRP A N 1
ATOM 1191 C CA . TRP A 1 167 ? 9.483 -3.431 -8.034 1.00 89.88 167 TRP A CA 1
ATOM 1192 C C . TRP A 1 167 ? 8.153 -4.076 -8.424 1.00 89.88 167 TRP A C 1
ATOM 1194 O O . TRP A 1 167 ? 7.151 -3.879 -7.740 1.00 89.88 167 TRP A O 1
ATOM 1204 N N . ASP A 1 168 ? 8.148 -4.939 -9.438 1.00 88.94 168 ASP A N 1
ATOM 1205 C CA . ASP A 1 168 ? 6.938 -5.624 -9.899 1.00 88.94 168 ASP A CA 1
ATOM 1206 C C . ASP A 1 168 ? 6.318 -6.511 -8.823 1.00 88.94 168 ASP A C 1
ATOM 1208 O O . ASP A 1 168 ? 5.103 -6.479 -8.610 1.00 88.94 168 ASP A O 1
ATOM 1212 N N . ALA A 1 169 ? 7.153 -7.240 -8.079 1.00 90.94 169 ALA A N 1
ATOM 1213 C CA . ALA A 1 169 ? 6.707 -8.038 -6.946 1.00 90.94 169 ALA A CA 1
ATOM 1214 C C . ALA A 1 169 ? 5.999 -7.175 -5.887 1.00 90.94 169 ALA A C 1
ATOM 1216 O O . ALA A 1 169 ? 4.951 -7.569 -5.369 1.00 90.94 169 ALA A O 1
ATOM 1217 N N . SER A 1 170 ? 6.519 -5.976 -5.599 1.00 92.69 170 SER A N 1
ATOM 1218 C CA . SER A 1 170 ? 5.897 -5.047 -4.651 1.00 92.69 170 SER A CA 1
ATOM 1219 C C . SER A 1 170 ? 4.543 -4.526 -5.139 1.00 92.69 170 SER A C 1
ATOM 1221 O O . SER A 1 170 ? 3.620 -4.393 -4.336 1.00 92.69 170 SER A O 1
ATOM 1223 N N . ARG A 1 171 ? 4.373 -4.316 -6.453 1.00 90.50 171 ARG A N 1
ATOM 1224 C CA . ARG A 1 171 ? 3.095 -3.896 -7.050 1.00 90.50 171 ARG A CA 1
ATOM 1225 C C . ARG A 1 171 ? 2.046 -4.992 -6.959 1.00 90.50 171 ARG A C 1
ATOM 1227 O O . ARG A 1 171 ? 0.918 -4.726 -6.548 1.00 90.50 171 ARG A O 1
ATOM 1234 N N . CYS A 1 172 ? 2.428 -6.233 -7.260 1.00 92.56 172 CYS A N 1
ATOM 1235 C CA . CYS A 1 172 ? 1.577 -7.402 -7.043 1.00 92.56 172 CYS A CA 1
ATOM 1236 C C . CYS A 1 172 ? 1.161 -7.524 -5.573 1.00 92.56 172 CYS A C 1
ATOM 1238 O O . CYS A 1 172 ? -0.017 -7.728 -5.273 1.00 92.56 172 CYS A O 1
ATOM 1240 N N . ALA A 1 173 ? 2.119 -7.365 -4.656 1.00 94.69 173 ALA A N 1
ATOM 1241 C CA . ALA A 1 173 ? 1.860 -7.422 -3.225 1.00 94.69 173 ALA A CA 1
ATOM 1242 C C . ALA A 1 173 ? 0.910 -6.302 -2.777 1.00 94.69 173 ALA A C 1
ATOM 1244 O O . ALA A 1 173 ? -0.028 -6.575 -2.033 1.00 94.69 173 ALA A O 1
ATOM 1245 N N . LEU A 1 174 ? 1.096 -5.070 -3.261 1.00 94.06 174 LEU A N 1
ATOM 1246 C CA . LEU A 1 174 ? 0.228 -3.934 -2.947 1.00 94.06 174 LEU A CA 1
ATOM 1247 C C . LEU A 1 174 ? -1.191 -4.125 -3.489 1.00 94.06 174 LEU A C 1
ATOM 1249 O O . LEU A 1 174 ? -2.156 -3.883 -2.761 1.00 94.06 174 LEU A O 1
ATOM 1253 N N . ALA A 1 175 ? -1.327 -4.624 -4.718 1.00 93.75 175 ALA A N 1
ATOM 1254 C CA . ALA A 1 175 ? -2.619 -4.934 -5.317 1.00 93.75 175 ALA A CA 1
ATOM 1255 C C . ALA A 1 175 ? -3.372 -5.995 -4.496 1.00 93.75 175 ALA A C 1
ATOM 1257 O O . ALA A 1 175 ? -4.518 -5.782 -4.090 1.00 93.75 175 ALA A O 1
ATOM 1258 N N . ALA A 1 176 ? -2.706 -7.110 -4.176 1.00 95.25 176 ALA A N 1
ATOM 1259 C CA . ALA A 1 176 ? -3.276 -8.180 -3.361 1.00 95.25 176 ALA A CA 1
ATOM 1260 C C . ALA A 1 176 ? -3.626 -7.695 -1.946 1.00 95.25 176 ALA A C 1
ATOM 1262 O O . ALA A 1 176 ? -4.729 -7.942 -1.455 1.00 95.25 176 ALA A O 1
ATOM 1263 N N . TRP A 1 177 ? -2.719 -6.955 -1.306 1.00 96.19 177 TRP A N 1
ATOM 1264 C CA . TRP A 1 177 ? -2.928 -6.384 0.021 1.00 96.19 177 TRP A CA 1
ATOM 1265 C C . TRP A 1 177 ? -4.134 -5.445 0.054 1.00 96.19 177 TRP A C 1
ATOM 1267 O O . TRP A 1 177 ? -4.937 -5.525 0.980 1.00 96.19 177 TRP A O 1
ATOM 1277 N N . SER A 1 178 ? -4.324 -4.617 -0.974 1.00 95.25 178 SER A N 1
ATOM 1278 C CA . SER A 1 178 ? -5.449 -3.679 -1.069 1.00 95.25 178 SER A CA 1
ATOM 1279 C C . SER A 1 178 ? -6.795 -4.401 -1.188 1.00 95.25 178 SER A C 1
ATOM 1281 O O . SER A 1 178 ? -7.764 -4.028 -0.522 1.00 95.25 178 SER A O 1
ATOM 1283 N N . VAL A 1 179 ? -6.852 -5.495 -1.958 1.00 95.38 179 VAL A N 1
ATOM 1284 C CA . VAL A 1 179 ? -8.046 -6.354 -2.037 1.00 95.38 179 VAL A CA 1
ATOM 1285 C C . VAL A 1 179 ? -8.325 -7.024 -0.690 1.00 95.38 179 VAL A C 1
ATOM 1287 O O . VAL A 1 179 ? -9.457 -6.994 -0.203 1.00 95.38 179 VAL A O 1
ATOM 1290 N N . ILE A 1 180 ? -7.300 -7.595 -0.048 1.00 95.00 180 ILE A N 1
ATOM 1291 C CA . ILE A 1 180 ? -7.444 -8.242 1.264 1.00 95.00 180 ILE A CA 1
ATOM 1292 C C . ILE A 1 180 ? -7.890 -7.225 2.321 1.00 95.00 180 ILE A C 1
ATOM 1294 O O . ILE A 1 180 ? -8.776 -7.529 3.120 1.00 95.00 180 ILE A O 1
ATOM 1298 N N . LEU A 1 181 ? -7.344 -6.006 2.299 1.00 93.62 181 LEU A N 1
ATOM 1299 C CA . LEU A 1 181 ? -7.753 -4.914 3.176 1.00 93.62 181 LEU A CA 1
ATOM 1300 C C . LEU A 1 181 ? -9.229 -4.566 2.969 1.00 93.62 181 LEU A C 1
ATOM 1302 O O . LEU A 1 181 ? -9.968 -4.451 3.947 1.00 93.62 181 LEU A O 1
ATOM 1306 N N . GLY A 1 182 ? -9.681 -4.440 1.719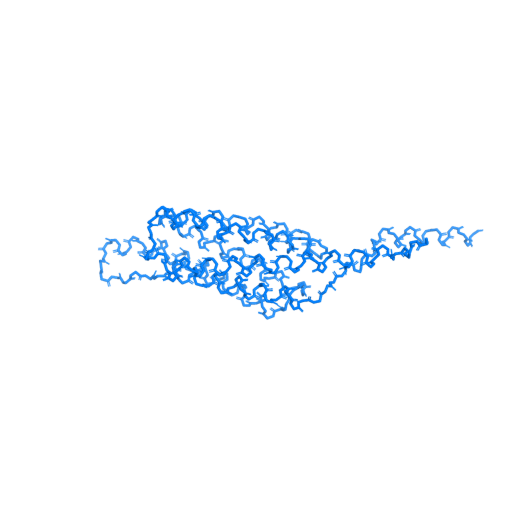 1.00 92.19 182 GLY A N 1
ATOM 1307 C CA . GLY A 1 182 ? -11.087 -4.191 1.412 1.00 92.19 182 GLY A CA 1
ATOM 1308 C C . GLY A 1 182 ? -12.003 -5.282 1.975 1.00 92.19 182 GLY A C 1
ATOM 1309 O O . GLY A 1 182 ? -12.992 -4.982 2.647 1.00 92.19 182 GLY A O 1
ATOM 1310 N N . LEU A 1 183 ? -11.628 -6.554 1.816 1.00 93.12 183 LEU A N 1
ATOM 1311 C CA . LEU A 1 183 ? -12.353 -7.685 2.406 1.00 93.12 183 LEU A CA 1
ATOM 1312 C C . LEU A 1 183 ? -12.344 -7.654 3.942 1.00 93.12 183 LEU A C 1
ATOM 1314 O O . LEU A 1 183 ? -13.373 -7.918 4.572 1.00 93.12 183 LEU A O 1
ATOM 1318 N N . ALA A 1 184 ? -11.210 -7.313 4.555 1.00 91.50 184 ALA A N 1
ATOM 1319 C CA . ALA A 1 184 ? -11.069 -7.209 6.003 1.00 91.50 184 ALA A CA 1
ATOM 1320 C C . ALA A 1 184 ? -11.942 -6.082 6.574 1.00 91.50 184 ALA A C 1
ATOM 1322 O O . ALA A 1 184 ? -12.659 -6.294 7.553 1.00 91.50 184 ALA A O 1
ATOM 1323 N N . LEU A 1 185 ? -11.954 -4.909 5.936 1.00 90.12 185 LEU A N 1
ATOM 1324 C CA . LEU A 1 185 ? -12.821 -3.789 6.306 1.00 90.12 185 LEU A CA 1
ATOM 1325 C C . LEU A 1 185 ? -14.301 -4.137 6.116 1.00 90.12 185 LEU A C 1
ATOM 1327 O O . LEU A 1 185 ? -15.121 -3.823 6.977 1.00 90.12 185 LEU A O 1
ATOM 1331 N N . TYR A 1 186 ? -14.654 -4.838 5.038 1.00 89.69 186 TYR A N 1
ATOM 1332 C CA . TYR A 1 186 ? -16.033 -5.258 4.793 1.00 89.69 186 TYR A CA 1
ATOM 1333 C C . TYR A 1 186 ? -16.557 -6.204 5.886 1.00 89.69 186 TYR A C 1
ATOM 1335 O O . TYR A 1 186 ? -17.693 -6.050 6.341 1.00 89.69 186 TYR A O 1
ATOM 1343 N N . ARG A 1 187 ? -15.717 -7.148 6.335 1.00 87.00 187 ARG A N 1
ATOM 1344 C CA . ARG A 1 187 ? -16.054 -8.159 7.355 1.00 87.00 187 ARG A CA 1
ATOM 1345 C C . ARG A 1 187 ? -15.912 -7.677 8.799 1.00 87.00 187 ARG A C 1
ATOM 1347 O O . ARG A 1 187 ? -16.451 -8.317 9.696 1.00 87.00 187 ARG A O 1
ATOM 1354 N N . SER A 1 188 ? -15.185 -6.589 9.043 1.00 80.00 188 SER A N 1
ATOM 1355 C CA . SER A 1 188 ? -14.940 -6.101 10.403 1.00 80.00 188 SER A CA 1
ATOM 1356 C C . SER A 1 188 ? -16.233 -5.600 11.057 1.00 80.00 188 SER A C 1
ATOM 1358 O O . SER A 1 188 ? -16.976 -4.860 10.413 1.00 80.00 188 SER A O 1
ATOM 1360 N N . PRO A 1 189 ? -16.512 -5.935 12.329 1.00 69.88 189 PRO A N 1
ATOM 1361 C CA . PRO A 1 189 ? -17.628 -5.339 13.054 1.00 69.88 189 PRO A CA 1
ATOM 1362 C C . PRO A 1 189 ? -17.398 -3.831 13.241 1.00 69.88 189 PRO A C 1
ATOM 1364 O O . PRO A 1 189 ? -16.259 -3.374 13.386 1.00 69.88 189 PRO A O 1
ATOM 1367 N N . GLY A 1 190 ? -18.483 -3.049 13.227 1.00 62.94 190 GLY A N 1
ATOM 1368 C CA . GLY A 1 190 ? -18.423 -1.638 13.621 1.00 62.94 190 GLY A CA 1
ATOM 1369 C C . GLY A 1 190 ? -18.103 -1.593 15.105 1.00 62.94 190 GLY A C 1
ATOM 1370 O O . GLY A 1 190 ? -18.798 -2.240 15.887 1.00 62.94 190 GLY A O 1
ATOM 1371 N N . ARG A 1 191 ? -17.021 -0.916 15.484 1.00 58.84 191 ARG A N 1
ATOM 1372 C CA . ARG A 1 191 ? -16.723 -0.679 16.897 1.00 58.84 191 ARG A CA 1
ATOM 1373 C C . ARG A 1 191 ? -16.959 0.798 17.097 1.00 58.84 191 ARG A C 1
ATOM 1375 O O . ARG A 1 191 ? -16.081 1.600 16.791 1.00 58.84 191 ARG A O 1
ATOM 1382 N N . LEU A 1 192 ? -18.127 1.113 17.651 1.00 52.62 192 LEU A N 1
ATOM 1383 C CA . LEU A 1 192 ? -18.328 2.408 18.272 1.00 52.62 192 LEU A CA 1
ATOM 1384 C C . LEU A 1 192 ? -17.186 2.619 19.277 1.00 52.62 192 LEU A C 1
ATOM 1386 O O . LEU A 1 192 ? -16.824 1.669 19.985 1.00 52.62 192 LEU A O 1
ATOM 1390 N N . PRO A 1 193 ? -16.623 3.830 19.378 1.00 46.69 193 PRO A N 1
ATOM 1391 C CA . PRO A 1 193 ? -15.824 4.188 20.531 1.00 46.69 193 PRO A CA 1
ATOM 1392 C C . PRO A 1 193 ? -16.741 4.070 21.753 1.00 46.69 193 PRO A C 1
ATOM 1394 O O . PRO A 1 193 ? -17.521 4.970 22.054 1.00 46.69 193 PRO A O 1
ATOM 1397 N N . SER A 1 194 ? -16.689 2.946 22.467 1.00 46.25 194 SER A N 1
ATOM 1398 C CA . SER A 1 194 ? -17.264 2.833 23.806 1.00 46.25 194 SER A CA 1
ATOM 1399 C C . SER A 1 194 ? -16.332 3.573 24.763 1.00 46.25 194 SER A C 1
ATOM 1401 O O . SER A 1 194 ? -15.623 2.981 25.571 1.00 46.25 194 SER A O 1
ATOM 1403 N N . GLY A 1 195 ? -16.268 4.885 24.587 1.00 42.81 195 GLY A N 1
ATOM 1404 C CA . GLY A 1 195 ? -15.405 5.787 25.316 1.00 42.81 195 GLY A CA 1
ATOM 1405 C C . GLY A 1 195 ? -16.199 7.035 25.623 1.00 42.81 195 GLY A C 1
ATOM 1406 O O . GLY A 1 195 ? -15.983 8.075 25.014 1.00 42.81 195 GLY A O 1
ATOM 1407 N N . ARG A 1 196 ? -17.129 6.925 26.579 1.00 47.16 196 ARG A N 1
ATOM 1408 C CA . ARG A 1 196 ? -17.510 8.085 27.390 1.00 47.16 196 ARG A CA 1
ATOM 1409 C C . ARG A 1 196 ? -16.179 8.701 27.850 1.00 47.16 196 ARG A C 1
ATOM 1411 O O . ARG A 1 196 ? -15.410 7.950 28.461 1.00 47.16 196 ARG A O 1
ATOM 1418 N N . PRO A 1 197 ? -15.863 9.963 27.516 1.00 49.69 197 PRO A N 1
ATOM 1419 C CA . PRO A 1 197 ? -14.597 10.565 27.911 1.00 49.69 197 PRO A CA 1
ATOM 1420 C C . PRO A 1 197 ? -14.426 10.372 29.419 1.00 49.69 197 PRO A C 1
ATOM 1422 O O . PRO A 1 197 ? -15.380 10.596 30.164 1.00 49.69 197 PRO A O 1
ATOM 1425 N N . GLU A 1 198 ? -13.254 9.953 29.895 1.00 51.59 198 GLU A N 1
ATOM 1426 C CA . GLU A 1 198 ? -12.988 9.863 31.342 1.00 51.59 198 GLU A CA 1
ATOM 1427 C C . GLU A 1 198 ? -13.268 11.201 32.050 1.00 51.59 198 GLU A C 1
ATOM 1429 O O . GLU A 1 198 ? -13.721 11.210 33.192 1.00 51.59 198 GLU A O 1
ATOM 1434 N N . ALA A 1 199 ? -13.159 12.320 31.323 1.00 53.66 199 ALA A N 1
ATOM 1435 C CA . ALA A 1 199 ? -13.576 13.648 31.767 1.00 53.66 199 ALA A CA 1
ATOM 1436 C C . ALA A 1 199 ? -15.068 13.741 32.155 1.00 53.66 199 ALA A C 1
ATOM 1438 O O . ALA A 1 199 ? -15.419 14.470 33.074 1.00 53.66 199 ALA A O 1
ATOM 1439 N N . GLN A 1 200 ? -15.953 12.984 31.501 1.00 51.69 200 GLN A N 1
ATOM 1440 C CA . GLN A 1 200 ? -17.388 12.982 31.796 1.00 51.69 200 GLN A CA 1
ATOM 1441 C C . GLN A 1 200 ? -17.734 12.076 32.987 1.00 51.69 200 GLN A C 1
ATOM 1443 O O . GLN A 1 200 ? -18.694 12.351 33.697 1.00 51.69 200 GLN A O 1
ATOM 1448 N N . ARG A 1 201 ? -16.924 11.039 33.261 1.00 54.38 201 ARG A N 1
ATOM 1449 C CA . ARG A 1 201 ? -17.060 10.239 34.492 1.00 54.38 201 ARG A CA 1
ATOM 1450 C C . ARG A 1 201 ? -16.548 10.990 35.718 1.00 54.38 201 ARG A C 1
ATOM 1452 O O . ARG A 1 201 ? -17.173 10.886 36.763 1.00 54.38 201 ARG A O 1
ATOM 1459 N N . ALA A 1 202 ? -15.460 11.751 35.574 1.00 56.88 202 ALA A N 1
ATOM 1460 C CA . ALA A 1 202 ? -14.930 12.592 36.647 1.00 56.88 202 ALA A CA 1
ATOM 1461 C C . ALA A 1 202 ? -15.943 13.672 37.069 1.00 56.88 202 ALA A C 1
ATOM 1463 O O . ALA A 1 202 ? -16.198 13.846 38.259 1.00 56.88 202 ALA A O 1
ATOM 1464 N N . ASN A 1 203 ? -16.593 14.311 36.090 1.00 55.94 203 ASN A N 1
ATOM 1465 C CA . ASN A 1 203 ? -17.589 15.349 36.347 1.00 55.94 203 ASN A CA 1
ATOM 1466 C C . ASN A 1 203 ? -18.854 14.788 37.031 1.00 55.94 203 ASN A C 1
ATOM 1468 O O . ASN A 1 203 ? -19.331 15.361 38.001 1.00 55.94 203 ASN A O 1
ATOM 1472 N N . GLU A 1 204 ? -19.343 13.613 36.606 1.00 56.25 204 GLU A N 1
ATOM 1473 C CA . GLU A 1 204 ? -20.477 12.942 37.267 1.00 56.25 204 GLU A CA 1
ATOM 1474 C C . GLU A 1 204 ? -20.122 12.478 38.694 1.00 56.25 204 GLU A C 1
ATOM 1476 O O . GLU A 1 204 ? -20.969 12.537 39.580 1.00 56.25 204 GLU A O 1
ATOM 1481 N N . SER A 1 205 ? -18.877 12.055 38.961 1.00 58.28 205 SER A N 1
ATOM 1482 C CA . SER A 1 205 ? -18.451 11.692 40.322 1.00 58.28 205 SER A CA 1
ATOM 1483 C C . SER A 1 205 ? -18.320 12.890 41.266 1.00 58.28 205 SER A C 1
ATOM 1485 O O . SER A 1 205 ? -18.630 12.754 42.447 1.00 58.28 205 SER A O 1
ATOM 1487 N N . GLU A 1 206 ? -17.915 14.064 40.775 1.00 57.72 206 GLU A N 1
ATOM 1488 C CA . GLU A 1 206 ? -17.883 15.291 41.584 1.00 57.72 206 GLU A CA 1
ATOM 1489 C C . GLU A 1 206 ? -19.296 15.816 41.876 1.00 57.72 206 GLU A C 1
ATOM 1491 O O . GLU A 1 206 ? -19.591 16.232 43.000 1.00 57.72 206 GLU A O 1
ATOM 1496 N N . GLU A 1 207 ? -20.203 15.719 40.903 1.00 58.25 207 GLU A N 1
ATOM 1497 C CA . GLU A 1 207 ? -21.607 16.103 41.070 1.00 58.25 207 GLU A CA 1
ATOM 1498 C C . GLU A 1 207 ? -22.336 15.177 42.059 1.00 58.25 207 GLU A C 1
ATOM 1500 O O . GLU A 1 207 ? -23.098 15.634 42.910 1.00 58.25 207 GLU A O 1
ATOM 1505 N N . HIS A 1 208 ? -22.031 13.875 42.035 1.00 54.81 208 HIS A N 1
ATOM 1506 C CA . HIS A 1 208 ? -22.623 12.911 42.963 1.00 54.81 208 HIS A CA 1
ATOM 1507 C C . HIS A 1 208 ? -22.109 13.054 44.406 1.00 54.81 208 HIS A C 1
ATOM 1509 O O . HIS A 1 208 ? -22.824 12.692 45.338 1.00 54.81 208 HIS A O 1
ATOM 1515 N N . ILE A 1 209 ? -20.894 13.586 44.602 1.00 60.75 209 ILE A N 1
ATOM 1516 C CA . ILE A 1 209 ? -20.324 13.887 45.927 1.00 60.75 209 ILE A CA 1
ATOM 1517 C C . ILE A 1 209 ? -20.921 15.181 46.501 1.00 60.75 209 ILE A C 1
ATOM 1519 O O . ILE A 1 209 ? -21.164 15.252 47.709 1.00 60.75 209 ILE A O 1
ATOM 1523 N N . SER A 1 210 ? -21.195 16.187 45.662 1.00 56.66 210 SER A N 1
ATOM 1524 C CA . SER A 1 210 ? -21.742 17.476 46.111 1.00 56.66 210 SER A CA 1
ATOM 1525 C C . SER A 1 210 ? -23.209 17.397 46.548 1.00 56.66 210 SER A C 1
ATOM 1527 O O . SER A 1 210 ? -23.597 18.099 47.473 1.00 56.66 210 SER A O 1
ATOM 1529 N N . LEU A 1 211 ? -23.998 16.492 45.961 1.00 54.31 211 LEU A N 1
ATOM 1530 C CA . LEU A 1 211 ? -25.412 16.280 46.306 1.00 54.31 211 LEU A CA 1
ATOM 1531 C C . LEU A 1 211 ? -25.636 15.437 47.576 1.00 54.31 211 LEU A C 1
ATOM 1533 O O . LEU A 1 211 ? -26.769 15.301 48.033 1.00 54.31 211 LEU A O 1
ATOM 1537 N N . THR A 1 212 ? -24.573 14.860 48.145 1.00 60.12 212 THR A N 1
ATOM 1538 C CA . THR A 1 212 ? -24.616 14.069 49.393 1.00 60.12 212 THR A CA 1
ATOM 1539 C C . THR A 1 212 ? -24.082 14.806 50.629 1.00 60.12 212 THR A C 1
ATOM 1541 O O . THR A 1 212 ? -23.937 14.187 51.684 1.00 60.12 212 THR A O 1
ATOM 1544 N N . ARG A 1 213 ? -23.790 16.108 50.526 1.00 49.72 213 ARG A N 1
ATOM 1545 C CA . ARG A 1 213 ? -23.506 16.998 51.666 1.00 49.72 213 ARG A CA 1
ATOM 1546 C C . ARG A 1 213 ? -24.635 17.996 51.860 1.00 49.72 213 ARG A C 1
ATOM 1548 O O . ARG A 1 213 ? -24.880 18.326 53.039 1.00 49.72 213 ARG A O 1
#

Radius of gyration: 21.78 Å; chains: 1; bounding box: 73×30×76 Å

Foldseek 3Di:
DPPPDDVVNVVQVVLLVLLLQLLVLLLQLLVLLVCCLPCVVVDDVVVSLVSLLSSLCSNLSNLVSQLVLLCLPPNVLSVQLSVLSVVLSVLLSVCVVDVVSLLVSLLSQLSNLLSVLVSCLPVVQFDVVLSVVSNVSSVVSNVLSVCSVVCVVVCVVPVPDDDDVSSSVVSNVSSVNSNVSSVRSNPGRDDDSPDPDVVNVVVVVVVVVVVVD